Protein AF-A0A956BFL0-F1 (afdb_monomer_lite)

Sequence (238 aa):
MGCRNDEDCDANQYCSYLGNCLDEEVSECSGWDQCDLDMVDYVCGGYVDGCGSYFDCGTCGPGACTDGGRDCACGLDSFDGGASNDRSQDATDLGEFTDAPNSFGAFENLSIHSDDDEDWFLVTVLDKGVDGNPNIELSLTPHLPGDELEDSSVYRLSMWMFCLNGNSQNSVCQSGENLGESSDGIGCQLEVDGSTETLLGQFNCGGTIDESGFLLIHVEKTERYGRCDSYSLSLSVK

Structure (mmCIF, N/CA/C/O backbone):
data_AF-A0A956BFL0-F1
#
_entry.id   AF-A0A956BFL0-F1
#
loop_
_atom_site.group_PDB
_atom_site.id
_atom_site.type_symbol
_atom_site.label_atom_id
_atom_site.label_alt_id
_atom_site.label_comp_id
_atom_site.label_asym_id
_atom_site.label_entity_id
_atom_site.label_seq_id
_atom_site.pdbx_PDB_ins_code
_atom_site.Cartn_x
_atom_site.Cartn_y
_atom_site.Cartn_z
_atom_site.occupancy
_atom_site.B_iso_or_equiv
_atom_site.auth_seq_id
_atom_site.auth_comp_id
_atom_site.auth_asym_id
_atom_site.auth_atom_id
_atom_site.pdbx_PDB_model_num
ATOM 1 N N . MET A 1 1 ? 35.791 17.203 -56.621 1.00 60.69 1 MET A N 1
ATOM 2 C CA . MET A 1 1 ? 35.077 18.491 -56.502 1.00 60.69 1 MET A CA 1
ATOM 3 C C . MET A 1 1 ? 34.206 18.334 -55.281 1.00 60.69 1 MET A C 1
ATOM 5 O O . MET A 1 1 ? 33.555 17.305 -55.203 1.00 60.69 1 MET A O 1
ATOM 9 N N . GLY A 1 2 ? 34.323 19.228 -54.303 1.00 82.31 2 GLY A N 1
ATOM 10 C CA . GLY A 1 2 ? 33.478 19.156 -53.115 1.00 82.31 2 GLY A CA 1
ATOM 11 C C . GLY A 1 2 ? 32.127 19.818 -53.364 1.00 82.31 2 GLY A C 1
ATOM 12 O O . GLY A 1 2 ? 32.050 20.717 -54.206 1.00 82.31 2 GLY A O 1
ATOM 13 N N . CYS A 1 3 ? 31.103 19.372 -52.650 1.00 89.94 3 CYS A N 1
ATOM 14 C CA . CYS A 1 3 ? 29.787 19.998 -52.629 1.00 89.94 3 CYS A CA 1
ATOM 15 C C . CYS A 1 3 ? 29.823 21.286 -51.790 1.00 89.94 3 CYS A C 1
ATOM 17 O O . CYS A 1 3 ? 30.685 21.464 -50.921 1.00 89.94 3 CYS A O 1
ATOM 19 N N . ARG A 1 4 ? 28.913 22.216 -52.075 1.00 89.75 4 ARG A N 1
ATOM 20 C CA . ARG A 1 4 ? 28.682 23.437 -51.285 1.00 89.75 4 ARG A CA 1
ATOM 21 C C . ARG A 1 4 ? 27.320 23.427 -50.604 1.00 89.75 4 ARG A C 1
ATOM 23 O O . ARG A 1 4 ? 27.140 24.148 -49.626 1.00 89.75 4 ARG A O 1
ATOM 30 N N . ASN A 1 5 ? 26.384 22.663 -51.147 1.00 87.94 5 ASN A N 1
ATOM 31 C CA . ASN A 1 5 ? 25.051 22.417 -50.620 1.00 87.94 5 ASN A CA 1
ATOM 32 C C . ASN A 1 5 ? 24.551 21.052 -51.129 1.00 87.94 5 ASN A C 1
ATOM 34 O O . ASN A 1 5 ? 25.232 20.396 -51.917 1.00 87.94 5 ASN A O 1
ATOM 38 N N . ASP A 1 6 ? 23.373 20.635 -50.675 1.00 86.75 6 ASP A N 1
ATOM 39 C CA . ASP A 1 6 ? 22.816 19.311 -50.985 1.00 86.75 6 ASP A CA 1
ATOM 40 C C . ASP A 1 6 ? 22.397 19.164 -52.456 1.00 86.75 6 ASP A C 1
ATOM 42 O O . ASP A 1 6 ? 22.370 18.061 -52.987 1.00 86.75 6 ASP A O 1
ATOM 46 N N . GLU A 1 7 ? 22.148 20.276 -53.157 1.00 92.00 7 GLU A N 1
ATOM 47 C CA . GLU A 1 7 ? 21.835 20.264 -54.594 1.00 92.00 7 GLU A CA 1
ATOM 48 C C . GLU A 1 7 ? 23.039 19.849 -55.457 1.00 92.00 7 GLU A C 1
ATOM 50 O O . GLU A 1 7 ? 22.867 19.470 -56.617 1.00 92.00 7 GLU A O 1
ATOM 55 N N . ASP A 1 8 ? 24.255 19.920 -54.905 1.00 92.12 8 ASP A N 1
ATOM 56 C CA . ASP A 1 8 ? 25.479 19.468 -55.566 1.00 92.12 8 ASP A CA 1
ATOM 57 C C . ASP A 1 8 ? 25.690 17.938 -55.458 1.00 92.12 8 ASP A C 1
ATOM 59 O O . ASP A 1 8 ? 26.668 17.428 -56.016 1.00 92.12 8 ASP A O 1
ATOM 63 N N . CYS A 1 9 ? 24.822 17.215 -54.737 1.00 88.19 9 CYS A N 1
ATOM 64 C CA . CYS A 1 9 ? 24.918 15.775 -54.483 1.00 88.19 9 CYS A CA 1
ATOM 65 C C . CYS A 1 9 ? 23.836 14.964 -55.226 1.00 88.19 9 CYS A C 1
ATOM 67 O O . CYS A 1 9 ? 22.854 15.517 -55.725 1.00 88.19 9 CYS A O 1
ATOM 69 N N . ASP A 1 10 ? 24.031 13.643 -55.344 1.00 91.06 10 ASP A N 1
ATOM 70 C CA . ASP A 1 10 ? 23.036 12.756 -55.962 1.00 91.06 10 ASP A CA 1
ATOM 71 C C . ASP A 1 10 ? 21.771 12.645 -55.085 1.00 91.06 10 ASP A C 1
ATOM 73 O O . ASP A 1 10 ? 21.792 12.920 -53.886 1.00 91.06 10 ASP A O 1
ATOM 77 N N . ALA A 1 11 ? 20.644 12.236 -55.679 1.00 78.31 11 ALA A N 1
ATOM 78 C CA . ALA A 1 11 ? 19.414 12.001 -54.923 1.00 78.31 11 ALA A CA 1
ATOM 79 C C . ALA A 1 11 ? 19.669 10.937 -53.836 1.00 78.31 11 ALA A C 1
ATOM 81 O O . ALA A 1 11 ? 20.079 9.826 -54.177 1.00 78.31 11 ALA A O 1
ATOM 82 N N . ASN A 1 12 ? 19.403 11.288 -52.570 1.00 77.12 12 ASN A N 1
ATOM 83 C CA . ASN A 1 12 ? 19.711 10.542 -51.333 1.00 77.12 12 ASN A CA 1
ATOM 84 C C . ASN A 1 12 ? 21.125 10.763 -50.761 1.00 77.12 12 ASN A C 1
ATOM 86 O O . ASN A 1 12 ? 21.667 9.898 -50.072 1.00 77.12 12 ASN A O 1
ATOM 90 N N . GLN A 1 13 ? 21.746 11.907 -51.050 1.00 87.44 13 GLN A N 1
ATOM 91 C CA . GLN A 1 13 ? 22.987 12.344 -50.416 1.00 87.44 13 GLN A CA 1
ATOM 92 C C . GLN A 1 13 ? 22.847 13.758 -49.849 1.00 87.44 13 GLN A C 1
ATOM 94 O O . GLN A 1 13 ? 22.118 14.583 -50.396 1.00 87.44 13 GLN A O 1
ATOM 99 N N . TYR A 1 14 ? 23.608 14.062 -48.797 1.00 86.69 14 TYR A N 1
ATOM 100 C CA . TYR A 1 14 ? 23.736 15.417 -48.254 1.00 86.69 14 TYR A CA 1
ATOM 101 C C . TYR A 1 14 ? 25.193 15.883 -48.258 1.00 86.69 14 TYR A C 1
ATOM 103 O O . TYR A 1 14 ? 26.141 15.089 -48.240 1.00 86.69 14 TYR A O 1
ATOM 111 N N . CYS A 1 15 ? 25.387 17.197 -48.278 1.00 85.19 15 CYS A N 1
ATOM 112 C CA . CYS A 1 15 ? 26.702 17.803 -48.281 1.00 85.19 15 CYS A CA 1
ATOM 113 C C . CYS A 1 15 ? 27.230 18.006 -46.857 1.00 85.19 15 CYS A C 1
ATOM 115 O O . CYS A 1 15 ? 26.753 18.849 -46.097 1.00 85.19 15 CYS A O 1
ATOM 117 N N . SER A 1 16 ? 28.277 17.268 -46.489 1.00 83.94 16 SER A N 1
ATOM 118 C CA . SER A 1 16 ? 28.954 17.458 -45.201 1.00 83.94 16 SER A CA 1
ATOM 119 C C . SER A 1 16 ? 29.633 18.830 -45.093 1.00 83.94 16 SER A C 1
ATOM 121 O O . SER A 1 16 ? 30.047 19.428 -46.086 1.00 83.94 16 SER A O 1
ATOM 123 N N . TYR A 1 17 ? 29.880 19.293 -43.863 1.00 79.00 17 TYR A N 1
ATOM 124 C CA . TYR A 1 17 ? 30.610 20.544 -43.596 1.00 79.00 17 TYR A CA 1
ATOM 125 C C . TYR A 1 17 ? 32.054 20.561 -44.143 1.00 79.00 17 TYR A C 1
ATOM 127 O O . TYR A 1 17 ? 32.670 21.621 -44.255 1.00 79.00 17 TYR A O 1
ATOM 135 N N . LEU A 1 18 ? 32.602 19.388 -44.484 1.00 83.88 18 LEU A N 1
ATOM 136 C CA . LEU A 1 18 ? 33.907 19.223 -45.130 1.00 83.88 18 LEU A CA 1
ATOM 137 C C . LEU A 1 18 ? 33.828 19.267 -46.667 1.00 83.88 18 LEU A C 1
ATOM 139 O O . LEU A 1 18 ? 34.860 19.168 -47.331 1.00 83.88 18 LEU A O 1
ATOM 143 N N . GLY A 1 19 ? 32.629 19.431 -47.231 1.00 89.50 19 GLY A N 1
ATOM 144 C CA . GLY A 1 19 ? 32.384 19.512 -48.667 1.00 89.50 19 GLY A CA 1
ATOM 145 C C . GLY A 1 19 ? 32.365 18.159 -49.376 1.00 89.50 19 GLY A C 1
ATOM 146 O O . GLY A 1 19 ? 32.656 18.107 -50.567 1.00 89.50 19 GLY A O 1
ATOM 147 N N . ASN A 1 20 ? 32.054 17.062 -48.682 1.00 88.88 20 ASN A N 1
ATOM 148 C CA . ASN A 1 20 ? 31.854 15.743 -49.298 1.00 88.88 20 ASN A CA 1
ATOM 149 C C . ASN A 1 20 ? 30.366 15.379 -49.311 1.00 88.88 20 ASN A C 1
ATOM 151 O O . ASN A 1 20 ? 29.713 15.575 -48.287 1.00 88.88 20 ASN A O 1
ATOM 155 N N . CYS A 1 21 ? 29.873 14.817 -50.417 1.00 86.56 21 CYS A N 1
ATOM 156 C CA . CYS A 1 21 ? 28.556 14.183 -50.461 1.00 86.56 21 CYS A CA 1
ATOM 157 C C . CYS A 1 21 ? 28.610 12.853 -49.708 1.00 86.56 21 CYS A C 1
ATOM 159 O O . CYS A 1 21 ? 29.505 12.040 -49.963 1.00 86.56 21 CYS A O 1
ATOM 161 N N . LEU A 1 22 ? 27.698 12.666 -48.762 1.00 80.06 22 LEU A N 1
ATOM 162 C CA . LEU A 1 22 ? 27.547 11.451 -47.969 1.00 80.06 22 LEU A CA 1
ATOM 163 C C . LEU A 1 22 ? 26.168 10.857 -48.251 1.00 80.06 22 LEU A C 1
ATOM 165 O O . LEU A 1 22 ? 25.207 11.614 -48.358 1.00 80.06 22 LEU A O 1
ATOM 169 N N . ASP A 1 23 ? 26.085 9.532 -48.377 1.00 82.38 23 ASP A N 1
ATOM 170 C CA . ASP A 1 23 ? 24.807 8.822 -48.496 1.00 82.38 23 ASP A CA 1
ATOM 171 C C . ASP A 1 23 ? 23.966 9.059 -47.235 1.00 82.38 23 ASP A C 1
ATOM 173 O O . ASP A 1 23 ? 24.446 8.889 -46.111 1.00 82.38 23 ASP A O 1
ATOM 177 N N . GLU A 1 24 ? 22.707 9.449 -47.437 1.00 67.00 24 GLU A N 1
ATOM 178 C CA . GLU A 1 24 ? 21.713 9.705 -46.387 1.00 67.00 24 GLU A CA 1
ATOM 179 C C . GLU A 1 24 ? 21.455 8.443 -45.539 1.00 67.00 24 GLU A C 1
ATOM 181 O O . GLU A 1 24 ? 21.128 8.540 -44.363 1.00 67.00 24 GLU A O 1
ATOM 186 N N . GLU A 1 25 ? 21.735 7.250 -46.082 1.00 58.69 25 GLU A N 1
ATOM 187 C CA . GLU A 1 25 ? 21.565 5.967 -45.384 1.00 58.69 25 GLU A CA 1
ATOM 188 C C . GLU A 1 25 ? 22.676 5.619 -44.369 1.00 58.69 25 GLU A C 1
ATOM 190 O O . GLU A 1 25 ? 22.590 4.579 -43.718 1.00 58.69 25 GLU A O 1
ATOM 195 N N . VAL A 1 26 ? 23.730 6.435 -44.201 1.00 51.38 26 VAL A N 1
ATOM 196 C CA . VAL A 1 26 ? 24.854 6.092 -43.290 1.00 51.38 26 VAL A CA 1
ATOM 197 C C . VAL A 1 26 ? 25.115 7.153 -42.210 1.00 51.38 26 VAL A C 1
ATOM 199 O O . VAL A 1 26 ? 26.063 7.026 -41.435 1.00 51.38 26 VAL A O 1
ATOM 202 N N . SER A 1 27 ? 24.280 8.194 -42.097 1.00 48.56 27 SER A N 1
ATOM 203 C CA . SER A 1 27 ? 24.457 9.241 -41.074 1.00 48.56 27 SER A CA 1
ATOM 204 C C . SER A 1 27 ? 23.672 9.042 -39.778 1.00 48.56 27 SER A C 1
ATOM 206 O O . SER A 1 27 ? 23.774 9.884 -38.892 1.00 48.56 27 SER A O 1
ATOM 208 N N . GLU A 1 28 ? 22.926 7.951 -39.604 1.00 55.34 28 GLU A N 1
ATOM 209 C CA . GLU A 1 28 ? 22.092 7.780 -38.400 1.00 55.34 28 GLU A CA 1
ATOM 210 C C . GLU A 1 28 ? 22.872 7.388 -37.132 1.00 55.34 28 GLU A C 1
ATOM 212 O O . GLU A 1 28 ? 22.324 7.436 -36.038 1.00 55.34 28 GLU A O 1
ATOM 217 N N . CYS A 1 29 ? 24.176 7.114 -37.223 1.00 55.66 29 CYS A N 1
ATOM 218 C CA . CYS A 1 29 ? 25.014 6.854 -36.044 1.00 55.66 29 CYS A CA 1
ATOM 219 C C . CYS A 1 29 ? 25.570 8.136 -35.387 1.00 55.66 29 CYS A C 1
ATOM 221 O O . CYS A 1 29 ? 26.566 8.076 -34.663 1.00 55.66 29 CYS A O 1
ATOM 223 N N . SER A 1 30 ? 25.010 9.318 -35.673 1.00 49.50 30 SER A N 1
ATOM 224 C CA . SER A 1 30 ? 25.411 10.563 -35.010 1.00 49.50 30 SER A CA 1
ATOM 225 C C . SER A 1 30 ? 24.410 10.962 -33.927 1.00 49.50 30 SER A C 1
ATOM 227 O O . SER A 1 30 ? 23.518 11.769 -34.168 1.00 49.50 30 SER A O 1
ATOM 229 N N . GLY A 1 31 ? 24.622 10.440 -32.719 1.00 48.81 31 GLY A N 1
ATOM 230 C CA . GLY A 1 31 ? 24.206 11.115 -31.487 1.00 48.81 31 GLY A CA 1
ATOM 231 C C . GLY A 1 31 ? 22.733 11.006 -31.105 1.00 48.81 31 GLY A C 1
ATOM 232 O O . GLY A 1 31 ? 22.181 11.987 -30.615 1.00 48.81 31 GLY A O 1
ATOM 233 N N . TRP A 1 32 ? 22.114 9.837 -31.276 1.00 47.34 32 TRP A N 1
ATOM 234 C CA . TRP A 1 32 ? 20.894 9.521 -30.532 1.00 47.34 32 TRP A CA 1
ATOM 235 C C . TRP A 1 32 ? 21.299 9.106 -29.116 1.00 47.34 32 TRP A C 1
ATOM 237 O O . TRP A 1 32 ? 21.556 7.941 -28.831 1.00 47.34 32 TRP A O 1
ATOM 247 N N . ASP A 1 33 ? 21.432 10.105 -28.248 1.00 51.69 33 ASP A N 1
ATOM 248 C CA . ASP A 1 33 ? 21.583 9.963 -26.797 1.00 51.69 33 ASP A CA 1
ATOM 249 C C . ASP A 1 33 ? 20.221 9.568 -26.206 1.00 51.69 33 ASP A C 1
ATOM 251 O O . ASP A 1 33 ? 19.607 10.334 -25.473 1.00 51.69 33 ASP A O 1
ATOM 255 N N . GLN A 1 34 ? 19.641 8.456 -26.659 1.00 51.47 34 GLN A N 1
ATOM 256 C CA . GLN A 1 34 ? 18.228 8.207 -26.417 1.00 51.47 34 GLN A CA 1
ATOM 257 C C . GLN A 1 34 ? 17.924 6.715 -26.267 1.00 51.47 34 GLN A C 1
ATOM 259 O O . GLN A 1 34 ? 17.596 6.025 -27.226 1.00 51.47 34 GLN A O 1
ATOM 264 N N . CYS A 1 35 ? 17.859 6.281 -25.007 1.00 52.47 35 CYS A N 1
ATOM 265 C CA . CYS A 1 35 ? 16.834 5.337 -24.543 1.00 52.47 35 CYS A CA 1
ATOM 266 C C . CYS A 1 35 ? 15.413 5.963 -24.633 1.00 52.47 35 CYS A C 1
ATOM 268 O O . CYS A 1 35 ? 14.525 5.605 -23.867 1.00 52.47 35 CYS A O 1
ATOM 270 N N . ASP A 1 36 ? 15.201 6.940 -25.526 1.00 47.78 36 ASP A N 1
ATOM 271 C CA . ASP A 1 36 ? 13.955 7.687 -25.687 1.00 47.78 36 ASP A CA 1
ATOM 272 C C . ASP A 1 36 ? 13.008 6.844 -26.544 1.00 47.78 36 ASP A C 1
ATOM 274 O O . ASP A 1 36 ? 13.162 6.737 -27.762 1.00 47.78 36 ASP A O 1
ATOM 278 N N . LEU A 1 37 ? 12.146 6.125 -25.825 1.00 50.44 37 LEU A N 1
ATOM 279 C CA . LEU A 1 37 ? 10.712 5.835 -25.987 1.00 50.44 37 LEU A CA 1
ATOM 280 C C . LEU A 1 37 ? 10.069 5.628 -27.372 1.00 50.44 37 LEU A C 1
ATOM 282 O O . LEU A 1 37 ? 9.010 5.007 -27.429 1.00 50.44 37 LEU A O 1
ATOM 286 N N . ASP A 1 38 ? 10.658 6.057 -28.484 1.00 53.31 38 ASP A N 1
ATOM 287 C CA . ASP A 1 38 ? 9.982 6.040 -29.784 1.00 53.31 38 ASP A CA 1
ATOM 288 C C . ASP A 1 38 ? 10.432 4.906 -30.722 1.00 53.31 38 ASP A C 1
ATOM 290 O O . ASP A 1 38 ? 9.732 4.635 -31.701 1.00 53.31 38 ASP A O 1
ATOM 294 N N . MET A 1 39 ? 11.538 4.189 -30.455 1.00 50.19 39 MET A N 1
ATOM 295 C CA . MET A 1 39 ? 11.956 3.076 -31.339 1.00 50.19 39 MET A CA 1
ATOM 296 C C . MET A 1 39 ? 12.571 1.824 -30.699 1.00 50.19 39 MET A C 1
ATOM 298 O O . MET A 1 39 ? 12.826 0.855 -31.424 1.00 50.19 39 MET A O 1
ATOM 302 N N . VAL A 1 40 ? 12.770 1.756 -29.381 1.00 55.81 40 VAL A N 1
ATOM 303 C CA . VAL A 1 40 ? 13.261 0.518 -28.759 1.00 55.81 40 VAL A CA 1
ATOM 304 C C . VAL A 1 40 ? 12.737 0.372 -27.336 1.00 55.81 40 VAL A C 1
ATOM 306 O O . VAL A 1 40 ? 13.150 1.110 -26.455 1.00 55.81 40 VAL A O 1
ATOM 309 N N . ASP A 1 41 ? 11.858 -0.613 -27.127 1.00 72.25 41 ASP A N 1
ATOM 310 C CA . ASP A 1 41 ? 11.226 -0.965 -25.842 1.00 72.25 41 ASP A CA 1
ATOM 311 C C . ASP A 1 41 ? 12.222 -1.443 -24.759 1.00 72.25 41 ASP A C 1
ATOM 313 O O . ASP A 1 41 ? 11.832 -2.216 -23.898 1.00 72.25 41 ASP A O 1
ATOM 317 N N . TYR A 1 42 ? 13.517 -1.114 -24.822 1.00 73.38 42 TYR A N 1
ATOM 318 C CA . TYR A 1 42 ? 14.505 -1.609 -23.860 1.00 73.38 42 TYR A CA 1
ATOM 319 C C . TYR A 1 42 ? 14.422 -0.820 -22.546 1.00 73.38 42 TYR A C 1
ATOM 321 O O . TYR A 1 42 ? 14.772 0.354 -22.501 1.00 73.38 42 TYR A O 1
ATOM 329 N N . VAL A 1 43 ? 13.974 -1.494 -21.485 1.00 76.00 43 VAL A N 1
ATOM 330 C CA . VAL A 1 43 ? 13.761 -0.948 -20.135 1.00 76.00 43 VAL A CA 1
ATOM 331 C C . VAL A 1 43 ? 14.949 -1.230 -19.215 1.00 76.00 43 VAL A C 1
ATOM 333 O O . VAL A 1 43 ? 15.151 -0.519 -18.241 1.00 76.00 43 VAL A O 1
ATOM 336 N N . CYS A 1 44 ? 15.744 -2.275 -19.475 1.00 80.31 44 CYS A N 1
ATOM 337 C CA . CYS A 1 44 ? 16.931 -2.543 -18.664 1.00 80.31 44 CYS A CA 1
ATOM 338 C C . CYS A 1 44 ? 17.985 -3.370 -19.422 1.00 80.31 44 CYS A C 1
ATOM 340 O O . CYS A 1 44 ? 17.692 -4.044 -20.411 1.00 80.31 44 CYS A O 1
ATOM 342 N N . GLY A 1 45 ? 19.228 -3.350 -18.942 1.00 84.38 45 GLY A N 1
ATOM 343 C CA . GLY A 1 45 ? 20.351 -4.097 -19.500 1.00 84.38 45 GLY A CA 1
ATOM 344 C C . GLY A 1 45 ? 21.148 -3.350 -20.571 1.00 84.38 45 GLY A C 1
ATOM 345 O O . GLY A 1 45 ? 20.892 -2.201 -20.909 1.00 84.38 45 GLY A O 1
ATOM 346 N N . GLY A 1 46 ? 22.166 -4.035 -21.092 1.00 84.44 46 GLY A N 1
ATOM 347 C CA . GLY A 1 46 ? 23.092 -3.488 -22.075 1.00 84.44 46 GLY A CA 1
ATOM 348 C C . GLY A 1 46 ? 22.724 -3.844 -23.508 1.00 84.44 46 GLY A C 1
ATOM 349 O O . GLY A 1 46 ? 22.644 -5.029 -23.844 1.00 84.44 46 GLY A O 1
ATOM 350 N N . TYR A 1 47 ? 22.594 -2.844 -24.372 1.00 82.38 47 TYR A N 1
ATOM 351 C CA . TYR A 1 47 ? 22.311 -3.020 -25.792 1.00 82.38 47 TYR A CA 1
ATOM 352 C C . TYR A 1 47 ? 23.427 -2.434 -26.657 1.00 82.38 47 TYR A C 1
ATOM 354 O O . TYR A 1 47 ? 24.012 -1.410 -26.330 1.00 82.38 47 TYR A O 1
ATOM 362 N N . VAL A 1 48 ? 23.742 -3.090 -27.773 1.00 80.62 48 VAL A N 1
ATOM 363 C CA . VAL A 1 48 ? 24.657 -2.541 -28.780 1.00 80.62 48 VAL A CA 1
ATOM 364 C C . VAL A 1 48 ? 23.812 -2.092 -29.958 1.00 80.62 48 VAL A C 1
ATOM 366 O O . VAL A 1 48 ? 23.113 -2.917 -30.547 1.00 80.62 48 VAL A O 1
ATOM 369 N N . ASP A 1 49 ? 23.861 -0.805 -30.297 1.00 74.19 49 ASP A N 1
ATOM 370 C CA . ASP A 1 49 ? 23.133 -0.289 -31.452 1.00 74.19 49 ASP A CA 1
ATOM 371 C C . ASP A 1 49 ? 23.613 -0.941 -32.763 1.00 74.19 49 ASP A C 1
ATOM 373 O O . ASP A 1 49 ? 24.658 -1.598 -32.840 1.00 74.19 49 ASP A O 1
ATOM 377 N N . GLY A 1 50 ? 22.854 -0.741 -33.844 1.00 71.44 50 GLY A N 1
ATOM 378 C CA . GLY A 1 50 ? 23.241 -1.208 -35.182 1.00 71.44 50 GLY A CA 1
ATOM 379 C C . GLY A 1 50 ? 24.577 -0.636 -35.688 1.00 71.44 50 GLY A C 1
ATOM 380 O O . GLY A 1 50 ? 25.081 -1.091 -36.716 1.00 71.44 50 GLY A O 1
ATOM 381 N N . CYS A 1 51 ? 25.162 0.324 -34.965 1.00 77.50 51 CYS A N 1
ATOM 382 C CA . CYS A 1 51 ? 26.416 1.010 -35.252 1.00 77.50 51 CYS A CA 1
ATOM 383 C C . CYS A 1 51 ? 27.604 0.494 -34.412 1.00 77.50 51 CYS A C 1
ATOM 385 O O . CYS A 1 51 ? 28.746 0.883 -34.669 1.00 77.50 51 CYS A O 1
ATOM 387 N N . GLY A 1 52 ? 27.372 -0.399 -33.443 1.00 77.00 52 GLY A N 1
ATOM 388 C CA . GLY A 1 52 ? 28.397 -0.960 -32.561 1.00 77.00 52 GLY A CA 1
ATOM 389 C C . GLY A 1 52 ? 28.641 -0.196 -31.251 1.00 77.00 52 GLY A C 1
ATOM 390 O O . GLY A 1 52 ? 29.553 -0.576 -30.512 1.00 77.00 52 GLY A O 1
ATOM 391 N N . SER A 1 53 ? 27.868 0.848 -30.945 1.00 78.38 53 SER A N 1
ATOM 392 C CA . SER A 1 53 ? 27.931 1.587 -29.676 1.00 78.38 53 SER A CA 1
ATOM 393 C C . SER A 1 53 ? 27.122 0.871 -28.599 1.00 78.38 53 SER A C 1
ATOM 395 O O . SER A 1 53 ? 26.016 0.413 -28.859 1.00 78.38 53 SER A O 1
ATOM 397 N N . TYR A 1 54 ? 27.671 0.769 -27.387 1.00 82.00 54 TYR A N 1
ATOM 398 C CA . TYR A 1 54 ? 26.988 0.166 -26.242 1.00 82.00 54 TYR A CA 1
ATOM 399 C C . TYR A 1 54 ? 26.204 1.224 -25.459 1.00 82.00 54 TYR A C 1
ATOM 401 O O . TYR A 1 54 ? 26.778 2.243 -25.073 1.00 82.00 54 TYR A O 1
ATOM 409 N N . PHE A 1 55 ? 24.940 0.927 -25.182 1.00 77.69 55 PHE A N 1
ATOM 410 C CA . PHE A 1 55 ? 24.031 1.683 -24.332 1.00 77.69 55 PHE A CA 1
ATOM 411 C C . PHE A 1 55 ? 23.655 0.829 -23.128 1.00 77.69 55 PHE A C 1
ATOM 413 O O . PHE A 1 55 ? 23.396 -0.366 -23.267 1.00 77.69 55 PHE A O 1
ATOM 420 N N . ASP A 1 56 ? 23.649 1.444 -21.953 1.00 82.56 56 ASP A N 1
ATOM 421 C CA . ASP A 1 56 ? 23.142 0.830 -20.732 1.00 82.56 56 ASP A CA 1
ATOM 422 C C . ASP A 1 56 ? 21.769 1.434 -20.447 1.00 82.56 56 ASP A C 1
ATOM 424 O O . ASP A 1 56 ? 21.670 2.626 -20.161 1.00 82.56 56 ASP A O 1
ATOM 428 N N . CYS A 1 57 ? 20.722 0.626 -20.580 1.00 75.81 57 CYS A N 1
ATOM 429 C CA . CYS A 1 57 ? 19.344 1.018 -20.300 1.00 75.81 57 CYS A CA 1
ATOM 430 C C . CYS A 1 57 ? 19.010 0.894 -18.804 1.00 75.81 57 CYS A C 1
ATOM 432 O O . CYS A 1 57 ? 17.843 0.917 -18.446 1.00 75.81 57 CYS A O 1
ATOM 434 N N . GLY A 1 58 ? 20.011 0.713 -17.936 1.00 76.50 58 GLY A N 1
ATOM 435 C CA . GLY A 1 58 ? 19.823 0.616 -16.494 1.00 76.50 58 GLY A CA 1
ATOM 436 C C . GLY A 1 58 ? 19.655 -0.823 -16.016 1.00 76.50 58 GLY A C 1
ATOM 437 O O . GLY A 1 58 ? 19.932 -1.799 -16.720 1.00 76.50 58 GLY A O 1
ATOM 438 N N . THR A 1 59 ? 19.218 -0.981 -14.769 1.00 76.25 59 THR A N 1
ATOM 439 C CA . THR A 1 59 ? 19.031 -2.299 -14.149 1.00 76.25 59 THR A CA 1
ATOM 440 C C . THR A 1 59 ? 17.626 -2.444 -13.605 1.00 76.25 59 THR A C 1
ATOM 442 O O . THR A 1 59 ? 17.051 -1.495 -13.097 1.00 76.25 59 THR A O 1
ATOM 445 N N . CYS A 1 60 ? 17.106 -3.664 -13.640 1.00 73.94 60 CYS A N 1
ATOM 446 C CA . CYS A 1 60 ? 15.778 -4.019 -13.160 1.00 73.94 60 CYS A CA 1
ATOM 447 C C . CYS A 1 60 ? 15.654 -4.037 -11.609 1.00 73.94 60 CYS A C 1
ATOM 449 O O . CYS A 1 60 ? 14.957 -4.886 -11.055 1.00 73.94 60 CYS A O 1
ATOM 451 N N . GLY A 1 61 ? 16.383 -3.168 -10.896 1.00 72.31 61 GLY A N 1
ATOM 452 C CA . GLY A 1 61 ? 16.433 -3.133 -9.432 1.00 72.31 61 GLY A CA 1
ATOM 453 C C . GLY A 1 61 ? 16.773 -4.504 -8.812 1.00 72.31 61 GLY A C 1
ATOM 454 O O . GLY A 1 61 ? 17.814 -5.078 -9.151 1.00 72.31 61 GLY A O 1
ATOM 455 N N . PRO A 1 62 ? 15.934 -5.051 -7.904 1.00 70.12 62 PRO A N 1
ATOM 456 C CA . PRO A 1 62 ? 16.126 -6.390 -7.336 1.00 70.12 62 PRO A CA 1
ATOM 457 C C . PRO A 1 62 ? 15.808 -7.532 -8.320 1.00 70.12 62 PRO A C 1
ATOM 459 O O . PRO A 1 62 ? 16.101 -8.695 -8.027 1.00 70.12 62 PRO A O 1
ATOM 462 N N . GLY A 1 63 ? 15.192 -7.225 -9.462 1.00 78.00 63 GLY A N 1
ATOM 463 C CA . GLY A 1 63 ? 14.788 -8.185 -10.477 1.00 78.00 63 GLY A CA 1
ATOM 464 C C . GLY A 1 63 ? 15.843 -8.478 -11.541 1.00 78.00 63 GLY A C 1
ATOM 465 O O . GLY A 1 63 ? 17.013 -8.097 -11.465 1.00 78.00 63 GLY A O 1
ATOM 466 N N . ALA A 1 64 ? 15.406 -9.203 -12.565 1.00 83.19 64 ALA A N 1
ATOM 467 C CA . ALA A 1 64 ? 16.197 -9.581 -13.718 1.00 83.19 64 ALA A CA 1
ATOM 468 C C . ALA A 1 64 ? 15.670 -8.920 -14.993 1.00 83.19 64 ALA A C 1
ATOM 470 O O . ALA A 1 64 ? 14.470 -8.801 -15.225 1.00 83.19 64 ALA A O 1
ATOM 471 N N . CYS A 1 65 ? 16.621 -8.568 -15.848 1.00 83.62 65 CYS A N 1
ATOM 472 C CA . CYS A 1 65 ? 16.404 -8.189 -17.232 1.00 83.62 65 CYS A CA 1
ATOM 473 C C . CYS A 1 65 ? 15.806 -9.360 -18.014 1.00 83.62 65 CYS A C 1
ATOM 475 O O . CYS A 1 65 ? 16.434 -10.419 -18.130 1.00 83.62 65 CYS A O 1
ATOM 477 N N . THR A 1 66 ? 14.597 -9.186 -18.541 1.00 84.06 66 THR A N 1
ATOM 478 C CA . THR A 1 66 ? 13.884 -10.196 -19.326 1.00 84.06 66 THR A CA 1
ATOM 479 C C . THR A 1 66 ? 13.495 -9.665 -20.703 1.00 84.06 66 THR A C 1
ATOM 481 O O . THR A 1 66 ? 13.769 -8.519 -21.049 1.00 84.06 66 THR A O 1
ATOM 484 N N . ASP A 1 67 ? 13.008 -10.566 -21.558 1.00 84.00 67 ASP A N 1
ATOM 485 C CA . ASP A 1 67 ? 12.691 -10.297 -22.968 1.00 84.00 67 ASP A CA 1
ATOM 486 C C . ASP A 1 67 ? 13.803 -9.553 -23.740 1.00 84.00 67 ASP A C 1
ATOM 488 O O . ASP A 1 67 ? 13.588 -8.615 -24.506 1.00 84.00 67 ASP A O 1
ATOM 492 N N . GLY A 1 68 ? 15.054 -9.950 -23.487 1.00 82.81 68 GLY A N 1
ATOM 493 C CA . GLY A 1 68 ? 16.224 -9.339 -24.117 1.00 82.81 68 GLY A CA 1
ATOM 494 C C . GLY A 1 68 ? 16.499 -7.896 -23.689 1.00 82.81 68 GLY A C 1
ATOM 495 O O . GLY A 1 68 ? 17.223 -7.215 -24.405 1.00 82.81 68 GLY A O 1
ATOM 496 N N . GLY A 1 69 ? 15.944 -7.450 -22.562 1.00 79.56 69 GLY A N 1
ATOM 497 C CA . GLY A 1 69 ? 16.046 -6.085 -22.050 1.00 79.56 69 GLY A CA 1
ATOM 498 C C . GLY A 1 69 ? 14.790 -5.261 -22.199 1.00 79.56 69 GLY A C 1
ATOM 499 O O . GLY A 1 69 ? 14.793 -4.110 -21.784 1.00 79.56 69 GLY A O 1
ATOM 500 N N . ARG A 1 70 ? 13.729 -5.828 -22.777 1.00 79.75 70 ARG A N 1
ATOM 501 C CA . ARG A 1 70 ? 12.464 -5.116 -22.959 1.00 79.75 70 ARG A CA 1
ATOM 502 C C . ARG A 1 70 ? 11.554 -5.127 -21.748 1.00 79.75 70 ARG A C 1
ATOM 504 O O . ARG A 1 70 ? 10.540 -4.442 -21.743 1.00 79.75 70 ARG A O 1
ATOM 511 N N . ASP A 1 71 ? 11.896 -5.930 -20.751 1.00 77.81 71 ASP A N 1
ATOM 512 C CA . ASP A 1 71 ? 11.073 -6.045 -19.567 1.00 77.81 71 ASP A CA 1
ATOM 513 C C . ASP A 1 71 ? 11.912 -6.302 -18.319 1.00 77.81 71 ASP A C 1
ATOM 515 O O . ASP A 1 71 ? 13.000 -6.894 -18.365 1.00 77.81 71 ASP A O 1
ATOM 519 N N . CYS A 1 72 ? 11.365 -5.883 -17.191 1.00 78.62 72 CYS A N 1
ATOM 520 C CA . CYS A 1 72 ? 11.873 -6.171 -15.866 1.00 78.62 72 CYS A CA 1
ATOM 521 C C . CYS A 1 72 ? 10.997 -7.271 -15.257 1.00 78.62 72 CYS A C 1
ATOM 523 O O . CYS A 1 72 ? 9.777 -7.216 -15.344 1.00 78.62 72 CYS A O 1
ATOM 525 N N . ALA A 1 73 ? 11.609 -8.305 -14.679 1.00 78.56 73 ALA A N 1
ATOM 526 C CA . ALA A 1 73 ? 10.869 -9.318 -13.931 1.00 78.56 73 ALA A CA 1
ATOM 527 C C . ALA A 1 73 ? 11.511 -9.527 -12.567 1.00 78.56 73 ALA A C 1
ATOM 529 O O . ALA A 1 73 ? 12.704 -9.832 -12.472 1.00 78.56 73 ALA A O 1
ATOM 530 N N . CYS A 1 74 ? 10.726 -9.392 -11.508 1.00 77.19 74 CYS A N 1
ATOM 531 C CA . CYS A 1 74 ? 11.213 -9.515 -10.139 1.00 77.19 74 CYS A CA 1
ATOM 532 C C . CYS A 1 74 ? 10.886 -10.897 -9.612 1.00 77.19 74 CYS A C 1
ATOM 534 O O . CYS A 1 74 ? 10.007 -11.597 -10.119 1.00 77.19 74 CYS A O 1
ATOM 536 N N . GLY A 1 75 ? 11.623 -11.307 -8.584 1.00 75.88 75 GLY A N 1
ATOM 537 C CA . GLY A 1 75 ? 11.123 -12.387 -7.753 1.00 75.88 75 GLY A CA 1
ATOM 538 C C . GLY A 1 75 ? 9.844 -11.922 -7.070 1.00 75.88 75 GLY A C 1
ATOM 539 O O . GLY A 1 75 ? 9.803 -10.789 -6.607 1.00 75.88 75 GLY A O 1
ATOM 540 N N . LEU A 1 76 ? 8.861 -12.817 -7.004 1.00 84.88 76 LEU A N 1
ATOM 541 C CA . LEU A 1 76 ? 7.744 -12.727 -6.068 1.00 84.88 76 LEU A CA 1
ATOM 542 C C . LEU A 1 76 ? 8.273 -12.367 -4.678 1.00 84.88 76 LEU A C 1
ATOM 544 O O . LEU A 1 76 ? 9.300 -12.930 -4.254 1.00 84.88 76 LEU A O 1
ATOM 548 N N . ASP A 1 77 ? 7.589 -11.471 -3.977 1.00 85.88 77 ASP A N 1
ATOM 549 C CA . ASP A 1 77 ? 7.982 -11.161 -2.613 1.00 85.88 77 ASP A CA 1
ATOM 550 C C . ASP A 1 77 ? 7.569 -12.284 -1.637 1.00 85.88 77 ASP A C 1
ATOM 552 O O . ASP A 1 77 ? 7.116 -13.375 -2.014 1.00 85.88 77 ASP A O 1
ATOM 556 N N . SER A 1 78 ? 7.824 -12.085 -0.341 1.00 85.62 78 SER A N 1
ATOM 557 C CA . SER A 1 78 ? 7.520 -13.113 0.660 1.00 85.62 78 SER A CA 1
ATOM 558 C C . SER A 1 78 ? 6.025 -13.378 0.864 1.00 85.62 78 SER A C 1
ATOM 560 O O . SER A 1 78 ? 5.685 -14.404 1.461 1.00 85.62 78 SER A O 1
ATOM 562 N N . PHE A 1 79 ? 5.161 -12.476 0.409 1.00 86.81 79 PHE A N 1
ATOM 563 C CA . PHE A 1 79 ? 3.710 -12.533 0.540 1.00 86.81 79 PHE A CA 1
ATOM 564 C C . PHE A 1 79 ? 3.038 -13.137 -0.700 1.00 86.81 79 PHE A C 1
ATOM 566 O O . PHE A 1 79 ? 2.063 -13.867 -0.544 1.00 86.81 79 PHE A O 1
ATOM 573 N N . ASP A 1 80 ? 3.673 -13.045 -1.865 1.00 83.12 80 ASP A N 1
ATOM 574 C CA . ASP A 1 80 ? 3.241 -13.703 -3.108 1.00 83.12 80 ASP A CA 1
ATOM 575 C C . ASP A 1 80 ? 3.481 -15.227 -3.174 1.00 83.12 80 ASP A C 1
ATOM 577 O O . ASP A 1 80 ? 2.853 -15.972 -3.934 1.00 83.12 80 ASP A O 1
ATOM 581 N N . GLY A 1 81 ? 4.453 -15.740 -2.412 1.00 66.75 81 GLY A N 1
ATOM 582 C CA . GLY A 1 81 ? 5.023 -17.080 -2.625 1.00 66.75 81 GLY A CA 1
ATOM 583 C C . GLY A 1 81 ? 4.118 -18.286 -2.304 1.00 66.75 81 GLY A C 1
ATOM 584 O O . GLY A 1 81 ? 4.521 -19.430 -2.550 1.00 66.75 81 GLY A O 1
ATOM 585 N N . GLY A 1 82 ? 2.928 -18.076 -1.728 1.00 64.12 82 GLY A N 1
ATOM 586 C CA . GLY A 1 82 ? 2.001 -19.142 -1.304 1.00 64.12 82 GLY A CA 1
ATOM 587 C C . GLY A 1 82 ? 0.611 -19.071 -1.944 1.00 64.12 82 GLY A C 1
ATOM 588 O O . GLY A 1 82 ? 0.073 -20.101 -2.360 1.00 64.12 82 GLY A O 1
ATOM 589 N N . ALA A 1 83 ? 0.056 -17.865 -2.024 1.00 71.31 83 ALA A N 1
ATOM 590 C CA . ALA A 1 83 ? -1.144 -17.474 -2.752 1.00 71.31 83 ALA A CA 1
ATOM 591 C C . ALA A 1 83 ? -0.962 -15.991 -3.098 1.00 71.31 83 ALA A C 1
ATOM 593 O O . ALA A 1 83 ? -0.540 -15.245 -2.225 1.00 71.31 83 ALA A O 1
ATOM 594 N N . SER A 1 84 ? -1.241 -15.599 -4.340 1.00 86.81 84 SER A N 1
ATOM 595 C CA . SER A 1 84 ? -1.209 -14.194 -4.762 1.00 86.81 84 SER A CA 1
ATOM 596 C C . SER A 1 84 ? -2.162 -13.365 -3.900 1.00 86.81 84 SER A C 1
ATOM 598 O O . SER A 1 84 ? -3.304 -13.799 -3.695 1.00 86.81 84 SER A O 1
ATOM 600 N N . ASN A 1 85 ? -1.733 -12.195 -3.438 1.00 94.06 85 ASN A N 1
ATOM 601 C CA . ASN A 1 85 ? -2.557 -11.239 -2.696 1.00 94.06 85 ASN A CA 1
ATOM 602 C C . ASN A 1 85 ? -3.143 -10.134 -3.590 1.00 94.06 85 ASN A C 1
ATOM 604 O O . ASN A 1 85 ? -3.664 -9.164 -3.056 1.00 94.06 85 ASN A O 1
ATOM 608 N N . ASP A 1 86 ? -3.207 -10.359 -4.906 1.00 94.75 86 ASP A N 1
ATOM 609 C CA . ASP A 1 86 ? -3.765 -9.495 -5.971 1.00 94.75 86 ASP A CA 1
ATOM 610 C C . ASP A 1 86 ? -5.264 -9.169 -5.847 1.00 94.75 86 ASP A C 1
ATOM 612 O O . ASP A 1 86 ? -5.894 -8.659 -6.777 1.00 94.75 86 ASP A O 1
ATOM 616 N N . ARG A 1 87 ? -5.915 -9.572 -4.750 1.00 94.81 87 ARG A N 1
ATOM 617 C CA . ARG A 1 87 ? -7.347 -9.366 -4.511 1.00 94.81 87 ARG A CA 1
ATOM 618 C C . ARG A 1 87 ? -7.626 -9.195 -3.033 1.00 94.81 87 ARG A C 1
ATOM 620 O O . ARG A 1 87 ? -7.144 -9.960 -2.205 1.00 94.81 87 ARG A O 1
ATOM 627 N N . SER A 1 88 ? -8.597 -8.342 -2.717 1.00 95.12 88 SER A N 1
ATOM 628 C CA . SER A 1 88 ? -9.061 -8.132 -1.338 1.00 95.12 88 SER A CA 1
ATOM 629 C C . SER A 1 88 ? -9.495 -9.406 -0.595 1.00 95.12 88 SER A C 1
ATOM 631 O O . SER A 1 88 ? -9.357 -9.483 0.623 1.00 95.12 88 SER A O 1
ATOM 633 N N . GLN A 1 89 ? -10.019 -10.419 -1.298 1.00 94.12 89 GLN A N 1
ATOM 634 C CA . GLN A 1 89 ? -10.430 -11.698 -0.692 1.00 94.12 89 GLN A CA 1
ATOM 635 C C . GLN A 1 89 ? -9.253 -12.602 -0.317 1.00 94.12 89 GLN A C 1
ATOM 637 O O . GLN A 1 89 ? -9.412 -13.476 0.535 1.00 94.12 89 GLN A O 1
ATOM 642 N N . ASP A 1 90 ? -8.113 -12.390 -0.967 1.00 94.94 90 ASP A N 1
ATOM 643 C CA . ASP A 1 90 ? -6.884 -13.159 -0.813 1.00 94.94 90 ASP A CA 1
ATOM 644 C C . ASP A 1 90 ? -5.826 -12.344 -0.040 1.00 94.94 90 ASP A C 1
ATOM 646 O O . ASP A 1 90 ? -4.658 -12.715 -0.001 1.00 94.94 90 ASP A O 1
ATOM 650 N N . ALA A 1 91 ? -6.250 -11.246 0.603 1.00 95.88 91 ALA A N 1
ATOM 651 C CA . ALA A 1 91 ? -5.381 -10.343 1.341 1.00 95.88 91 ALA A CA 1
ATOM 652 C C . ALA A 1 91 ? -4.547 -11.081 2.397 1.00 95.88 91 ALA A C 1
ATOM 654 O O . ALA A 1 91 ? -5.059 -11.874 3.197 1.00 95.88 91 ALA A O 1
ATOM 655 N N . THR A 1 92 ? -3.258 -10.759 2.440 1.00 96.56 92 THR A N 1
ATOM 656 C CA . THR A 1 92 ? -2.323 -11.327 3.407 1.00 96.56 92 THR A CA 1
ATOM 657 C C . THR A 1 92 ? -2.629 -10.810 4.811 1.00 96.56 92 THR A C 1
ATOM 659 O O . THR A 1 92 ? -2.583 -9.608 5.065 1.00 96.56 92 THR A O 1
ATOM 662 N N . ASP A 1 93 ? -2.874 -11.716 5.758 1.00 96.75 93 ASP A N 1
ATOM 663 C CA . ASP A 1 93 ? -3.040 -11.368 7.172 1.00 96.75 93 ASP A CA 1
ATOM 664 C C . ASP A 1 93 ? -1.687 -11.018 7.821 1.00 96.75 93 ASP A C 1
ATOM 666 O O . ASP A 1 93 ? -0.819 -11.878 8.001 1.00 96.75 93 ASP A O 1
ATOM 670 N N . LEU A 1 94 ? -1.516 -9.747 8.188 1.00 96.88 94 LEU A N 1
ATOM 671 C CA . LEU A 1 94 ? -0.332 -9.217 8.873 1.00 96.88 94 LEU A CA 1
ATOM 672 C C . LEU A 1 94 ? -0.421 -9.343 10.405 1.00 96.88 94 LEU A C 1
ATOM 674 O O . LEU A 1 94 ? 0.536 -9.013 11.112 1.00 96.88 94 LEU A O 1
ATOM 678 N N . GLY A 1 95 ? -1.546 -9.838 10.928 1.00 97.75 95 GLY A N 1
ATOM 679 C CA . GLY A 1 95 ? -1.762 -10.141 12.336 1.00 97.75 95 GLY A CA 1
ATOM 680 C C . GLY A 1 95 ? -2.516 -9.064 13.118 1.00 97.75 95 GLY A C 1
ATOM 681 O O . GLY A 1 95 ? -3.288 -8.265 12.584 1.00 97.75 95 GLY A O 1
ATOM 682 N N . GLU A 1 96 ? -2.319 -9.085 14.438 1.00 98.44 96 GLU A N 1
ATOM 683 C CA . GLU A 1 96 ? -3.042 -8.244 15.393 1.00 98.44 96 GLU A CA 1
ATOM 684 C C . GLU A 1 96 ? -2.200 -7.053 15.865 1.00 98.44 96 GLU A C 1
ATOM 686 O O . GLU A 1 96 ? -1.040 -7.205 16.255 1.00 98.44 96 GLU A O 1
ATOM 691 N N . PHE A 1 97 ? -2.824 -5.878 15.900 1.00 98.25 97 PHE A N 1
ATOM 692 C CA . PHE A 1 97 ? -2.240 -4.622 16.355 1.00 98.25 97 PHE A CA 1
ATOM 693 C C . PHE A 1 97 ? -3.130 -3.995 17.428 1.00 98.25 97 PHE A C 1
ATOM 695 O O . PHE A 1 97 ? -4.347 -3.936 17.283 1.00 98.25 97 PHE A O 1
ATOM 702 N N . THR A 1 98 ? -2.528 -3.526 18.517 1.00 97.38 98 THR A N 1
ATOM 703 C CA . THR A 1 98 ? -3.215 -2.866 19.635 1.00 97.38 98 THR A CA 1
ATOM 704 C C . THR A 1 98 ? -2.851 -1.388 19.716 1.00 97.38 98 THR A C 1
ATOM 706 O O . THR A 1 98 ? -1.730 -1.006 19.376 1.00 97.38 98 THR A O 1
ATOM 709 N N . ASP A 1 99 ? -3.768 -0.566 20.213 1.00 95.38 99 ASP A N 1
ATOM 710 C CA . ASP A 1 99 ? -3.530 0.837 20.577 1.00 95.38 99 ASP A CA 1
ATOM 711 C C . ASP A 1 99 ? -2.999 0.993 22.020 1.00 95.38 99 ASP A C 1
ATOM 713 O O . ASP A 1 99 ? -2.274 1.936 22.324 1.00 95.38 99 ASP A O 1
ATOM 717 N N . ALA A 1 100 ? -3.266 0.020 22.902 1.00 94.50 100 ALA A N 1
ATOM 718 C CA . ALA A 1 100 ? -2.770 -0.014 24.280 1.00 94.50 100 ALA A CA 1
ATOM 719 C C . ALA A 1 100 ? -2.245 -1.412 24.705 1.00 94.50 100 ALA A C 1
ATOM 721 O O . ALA A 1 100 ? -3.019 -2.286 25.100 1.00 94.50 100 ALA A O 1
ATOM 722 N N . PRO A 1 101 ? -0.917 -1.644 24.722 1.00 94.88 101 PRO A N 1
ATOM 723 C CA . PRO A 1 101 ? 0.128 -0.712 24.309 1.00 94.88 101 PRO A CA 1
ATOM 724 C C . PRO A 1 101 ? 0.089 -0.465 22.799 1.00 94.88 101 PRO A C 1
ATOM 726 O O . PRO A 1 101 ? -0.302 -1.350 22.040 1.00 94.88 101 PRO A O 1
ATOM 729 N N . ASN A 1 102 ? 0.558 0.708 22.381 1.00 95.75 102 ASN A N 1
ATOM 730 C CA . ASN A 1 102 ? 0.715 1.050 20.973 1.00 95.75 102 ASN A CA 1
ATOM 731 C C . ASN A 1 102 ? 1.588 -0.004 20.285 1.00 95.75 102 ASN A C 1
ATOM 733 O O . ASN A 1 102 ? 2.623 -0.422 20.822 1.00 95.75 102 ASN A O 1
ATOM 737 N N . SER A 1 103 ? 1.184 -0.408 19.090 1.00 97.81 103 SER A N 1
ATOM 738 C CA . SER A 1 103 ? 1.863 -1.428 18.297 1.00 97.81 103 SER A CA 1
ATOM 739 C C . SER A 1 103 ? 2.435 -0.836 17.012 1.00 97.81 103 SER A C 1
ATOM 741 O O . SER A 1 103 ? 2.010 0.220 16.531 1.00 97.81 103 SER A O 1
ATOM 743 N N . PHE A 1 104 ? 3.471 -1.497 16.499 1.00 98.25 104 PHE A N 1
ATOM 744 C CA . PHE A 1 104 ? 4.195 -1.085 15.306 1.00 98.25 104 PHE A CA 1
ATOM 745 C C . PHE A 1 104 ? 4.674 -2.308 14.525 1.00 98.25 104 PHE A C 1
ATOM 747 O O . PHE A 1 104 ? 5.150 -3.276 15.123 1.00 98.25 104 PHE A O 1
ATOM 754 N N . GLY A 1 105 ? 4.588 -2.227 13.202 1.00 98.12 105 GLY A N 1
ATOM 755 C CA . GLY A 1 105 ? 5.056 -3.231 12.259 1.00 98.12 105 GLY A CA 1
ATOM 756 C C . GLY A 1 105 ? 5.739 -2.553 11.079 1.00 98.12 105 GLY A C 1
ATOM 757 O O . GLY A 1 105 ? 5.285 -1.509 10.617 1.00 98.12 105 GLY A O 1
ATOM 758 N N . ALA A 1 106 ? 6.836 -3.146 10.619 1.00 97.94 106 ALA A N 1
ATOM 759 C CA . ALA A 1 106 ? 7.547 -2.743 9.413 1.00 97.94 106 ALA A CA 1
ATOM 760 C C . ALA A 1 106 ? 7.699 -3.967 8.512 1.00 97.94 106 ALA A C 1
ATOM 762 O O . ALA A 1 106 ? 8.129 -5.030 8.971 1.00 97.94 106 ALA A O 1
ATOM 763 N N . PHE A 1 107 ? 7.327 -3.798 7.252 1.00 96.75 107 PHE A N 1
ATOM 764 C CA . PHE A 1 107 ? 7.325 -4.814 6.214 1.00 96.75 107 PHE A CA 1
ATOM 765 C C . PHE A 1 107 ? 8.231 -4.299 5.101 1.00 96.75 107 PHE A C 1
ATOM 767 O O . PHE A 1 107 ? 7.982 -3.245 4.521 1.00 96.75 107 PHE A O 1
ATOM 774 N N . GLU A 1 108 ? 9.336 -5.002 4.882 1.00 93.44 108 GLU A N 1
ATOM 775 C CA . GLU A 1 108 ? 10.446 -4.551 4.045 1.00 93.44 108 GLU A CA 1
ATOM 776 C C . GLU A 1 108 ? 10.625 -5.500 2.863 1.00 93.44 108 GLU A C 1
ATOM 778 O O . GLU A 1 108 ? 10.447 -6.710 3.021 1.00 93.44 108 GLU A O 1
ATOM 783 N N . ASN A 1 109 ? 11.123 -4.977 1.741 1.00 87.69 109 ASN A N 1
ATOM 784 C CA . ASN A 1 109 ? 11.325 -5.729 0.496 1.00 87.69 109 ASN A CA 1
ATOM 785 C C . ASN A 1 109 ? 10.013 -6.305 -0.070 1.00 87.69 109 ASN A C 1
ATOM 787 O O . ASN A 1 109 ? 10.009 -7.436 -0.554 1.00 87.69 109 ASN A O 1
ATOM 791 N N . LEU A 1 110 ? 8.927 -5.535 0.029 1.00 92.25 110 LEU A N 1
ATOM 792 C CA . LEU A 1 110 ? 7.700 -5.788 -0.727 1.00 92.25 110 LEU A CA 1
ATOM 793 C C . LEU A 1 110 ? 7.924 -5.385 -2.182 1.00 92.25 110 LEU A C 1
ATOM 795 O O . LEU A 1 110 ? 8.796 -4.541 -2.431 1.00 92.25 110 LEU A O 1
ATOM 799 N N . SER A 1 111 ? 7.173 -5.941 -3.127 1.00 89.94 111 SER A N 1
ATOM 800 C CA . SER A 1 111 ? 7.326 -5.546 -4.529 1.00 89.94 111 SER A CA 1
ATOM 801 C C . SER A 1 111 ? 6.069 -5.696 -5.361 1.00 89.94 111 SER A C 1
ATOM 803 O O . SER A 1 111 ? 5.482 -6.764 -5.359 1.00 89.94 111 SER A O 1
ATOM 805 N N . ILE A 1 112 ? 5.820 -4.698 -6.212 1.00 88.88 112 ILE A N 1
ATOM 806 C CA . ILE A 1 112 ? 4.876 -4.815 -7.322 1.00 88.88 112 ILE A CA 1
ATOM 807 C C . ILE A 1 112 ? 5.631 -5.436 -8.505 1.00 88.88 112 ILE A C 1
ATOM 809 O O . ILE A 1 112 ? 6.363 -4.759 -9.237 1.00 88.88 112 ILE A O 1
ATOM 813 N N . HIS A 1 113 ? 5.536 -6.758 -8.641 1.00 82.50 113 HIS A N 1
ATOM 814 C CA . HIS A 1 113 ? 6.345 -7.569 -9.551 1.00 82.50 113 HIS A CA 1
ATOM 815 C C . HIS A 1 113 ? 5.795 -7.636 -10.982 1.00 82.50 113 HIS A C 1
ATOM 817 O O . HIS A 1 113 ? 6.477 -8.140 -11.882 1.00 82.50 113 HIS A O 1
ATOM 823 N N . SER A 1 114 ? 4.572 -7.152 -11.216 1.00 80.69 114 SER A N 1
ATOM 824 C CA . SER A 1 114 ? 3.983 -7.041 -12.550 1.00 80.69 114 SER A CA 1
ATOM 825 C C . SER A 1 114 ? 3.016 -5.860 -12.665 1.00 80.69 114 SER A C 1
ATOM 827 O O . SER A 1 114 ? 2.592 -5.277 -11.680 1.00 80.69 114 SER A O 1
ATOM 829 N N . ASP A 1 115 ? 2.639 -5.515 -13.894 1.00 78.38 115 ASP A N 1
ATOM 830 C CA . ASP A 1 115 ? 1.677 -4.443 -14.188 1.00 78.38 115 ASP A CA 1
ATOM 831 C C . ASP A 1 115 ? 0.281 -4.653 -13.577 1.00 78.38 115 ASP A C 1
ATOM 833 O O . ASP A 1 115 ? -0.461 -3.686 -13.393 1.00 78.38 115 ASP A O 1
ATOM 837 N N . ASP A 1 116 ? -0.093 -5.915 -13.378 1.00 85.38 116 ASP A N 1
ATOM 838 C CA . ASP A 1 116 ? -1.397 -6.330 -12.860 1.00 85.38 116 ASP A CA 1
ATOM 839 C C . ASP A 1 116 ? -1.282 -6.832 -11.409 1.00 85.38 116 ASP A C 1
ATOM 841 O O . ASP A 1 116 ? -2.226 -7.427 -10.895 1.00 85.38 116 ASP A O 1
ATOM 845 N N . ASP A 1 117 ? -0.116 -6.637 -10.788 1.00 89.56 117 ASP A N 1
ATOM 846 C CA . ASP A 1 117 ? 0.138 -7.001 -9.402 1.00 89.56 117 ASP A CA 1
ATOM 847 C C . ASP A 1 117 ? -0.429 -5.934 -8.454 1.00 89.56 117 ASP A C 1
ATOM 849 O O . ASP A 1 117 ? -0.231 -4.729 -8.646 1.00 89.56 117 ASP A O 1
ATOM 853 N N . GLU A 1 118 ? -1.168 -6.396 -7.452 1.00 93.81 118 GLU A N 1
ATOM 854 C CA . GLU A 1 118 ? -1.839 -5.578 -6.448 1.00 93.81 118 GLU A CA 1
ATOM 855 C C . GLU A 1 118 ? -1.573 -6.183 -5.072 1.00 93.81 118 GLU A C 1
ATOM 857 O O . GLU A 1 118 ? -1.852 -7.345 -4.805 1.00 93.81 118 GLU A O 1
ATOM 862 N N . ASP A 1 119 ? -1.134 -5.369 -4.130 1.00 96.12 119 ASP A N 1
ATOM 863 C CA . ASP A 1 119 ? -0.760 -5.863 -2.819 1.00 96.12 119 ASP A CA 1
ATOM 864 C C . ASP A 1 119 ? -1.872 -5.590 -1.804 1.00 96.12 119 ASP A C 1
ATOM 866 O O . ASP A 1 119 ? -2.027 -4.473 -1.292 1.00 96.12 119 ASP A O 1
ATOM 870 N N . TRP A 1 120 ? -2.667 -6.619 -1.490 1.00 97.69 120 TRP A N 1
ATOM 871 C CA . TRP A 1 120 ? -3.708 -6.538 -0.462 1.00 97.69 120 TRP A CA 1
ATOM 872 C C . TRP A 1 120 ? -3.250 -7.139 0.872 1.00 97.69 120 TRP A C 1
ATOM 874 O O . TRP A 1 120 ? -2.795 -8.284 0.946 1.00 97.69 120 TRP A O 1
ATOM 884 N N . PHE A 1 121 ? -3.454 -6.396 1.963 1.00 98.00 121 PHE A N 1
ATOM 885 C CA . PHE A 1 121 ? -3.142 -6.838 3.325 1.00 98.00 121 PHE A CA 1
ATOM 886 C C . PHE A 1 121 ? -4.314 -6.632 4.280 1.00 98.00 121 PHE A C 1
ATOM 888 O O . PHE A 1 121 ? -5.040 -5.644 4.199 1.00 98.00 121 PHE A O 1
ATOM 895 N N . LEU A 1 122 ? -4.468 -7.540 5.237 1.00 98.12 122 LEU A N 1
ATOM 896 C CA . LEU A 1 122 ? -5.459 -7.473 6.300 1.00 98.12 122 LEU A CA 1
ATOM 897 C C . LEU A 1 122 ? -4.759 -7.350 7.653 1.00 98.12 122 LEU A C 1
ATOM 899 O O . LEU A 1 122 ? -3.812 -8.074 7.948 1.00 98.12 122 LEU A O 1
ATOM 903 N N . VAL A 1 123 ? -5.258 -6.457 8.498 1.00 98.50 123 VAL A N 1
ATOM 904 C CA . VAL A 1 123 ? -4.807 -6.297 9.881 1.00 98.50 123 VAL A CA 1
ATOM 905 C C . VAL A 1 123 ? -6.010 -6.324 10.809 1.00 98.50 123 VAL A C 1
ATOM 907 O O . VAL A 1 123 ? -7.020 -5.664 10.560 1.00 98.50 123 VAL A O 1
ATOM 910 N N . THR A 1 124 ? -5.886 -7.036 11.924 1.00 98.62 124 THR A N 1
ATOM 911 C CA . THR A 1 124 ? -6.855 -6.955 13.020 1.00 98.62 124 THR A CA 1
ATOM 912 C C . THR A 1 124 ? -6.421 -5.871 14.002 1.00 98.62 124 THR A C 1
ATOM 914 O O . THR A 1 124 ? -5.383 -5.986 14.650 1.00 98.62 124 THR A O 1
ATOM 917 N N . VAL A 1 125 ? -7.225 -4.821 14.137 1.00 98.12 125 VAL A N 1
ATOM 918 C CA . VAL A 1 125 ? -6.995 -3.722 15.079 1.00 98.12 125 VAL A CA 1
ATOM 919 C C . VAL A 1 125 ? -7.804 -3.982 16.342 1.00 98.12 125 VAL A C 1
ATOM 921 O O . VAL A 1 125 ? -9.023 -4.130 16.294 1.00 98.12 125 VAL A O 1
ATOM 924 N N . LEU A 1 126 ? -7.127 -4.045 17.481 1.00 97.31 126 LEU A N 1
ATOM 925 C CA . LEU A 1 126 ? -7.729 -4.295 18.781 1.00 97.31 126 LEU A CA 1
ATOM 926 C C . LEU A 1 126 ? -7.642 -3.042 19.649 1.00 97.31 126 LEU A C 1
ATOM 928 O O . LEU A 1 126 ? -6.555 -2.661 20.083 1.00 97.31 126 LEU A O 1
ATOM 932 N N . ASP A 1 127 ? -8.799 -2.477 19.968 1.00 95.81 127 ASP A N 1
ATOM 933 C CA . ASP A 1 127 ? -8.928 -1.455 20.998 1.00 95.81 127 ASP A CA 1
ATOM 934 C C . ASP A 1 127 ? -8.775 -2.120 22.374 1.00 95.81 127 ASP A C 1
ATOM 936 O O . ASP A 1 127 ? -9.588 -2.938 22.827 1.00 95.81 127 ASP A O 1
ATOM 940 N N . LYS A 1 128 ? -7.637 -1.849 23.006 1.00 91.75 128 LYS A N 1
ATOM 941 C CA . LYS A 1 128 ? -7.332 -2.249 24.385 1.00 91.75 128 LYS A CA 1
ATOM 942 C C . LYS A 1 128 ? -7.234 -1.030 25.298 1.00 91.75 128 LYS A C 1
ATOM 944 O O . LYS A 1 128 ? -7.001 -1.201 26.503 1.00 91.75 128 LYS A O 1
ATOM 949 N N . GLY A 1 129 ? -7.373 0.170 24.736 1.00 82.06 129 GLY A N 1
ATOM 950 C CA . GLY A 1 129 ? -7.421 1.422 25.459 1.00 82.06 129 GLY A CA 1
ATOM 951 C C . GLY A 1 129 ? -8.640 1.479 26.372 1.00 82.06 129 GLY A C 1
ATOM 952 O O . GLY A 1 129 ? -9.632 0.781 26.196 1.00 82.06 129 GLY A O 1
ATOM 953 N N . VAL A 1 130 ? -8.549 2.289 27.426 1.00 72.94 130 VAL A N 1
ATOM 954 C CA . VAL A 1 130 ? -9.717 2.588 28.278 1.00 72.94 130 VAL A CA 1
ATOM 955 C C . VAL A 1 130 ? -10.398 3.881 27.831 1.00 72.94 130 VAL A C 1
ATOM 957 O O . VAL A 1 130 ? -11.554 4.107 28.170 1.00 72.94 130 VAL A O 1
ATOM 960 N N . ASP A 1 131 ? -9.672 4.718 27.084 1.00 69.81 131 ASP A N 1
ATOM 961 C CA . ASP A 1 131 ? -10.101 6.029 26.621 1.00 69.81 131 ASP A CA 1
ATOM 962 C C . ASP A 1 131 ? -9.490 6.301 25.241 1.00 69.81 131 ASP A C 1
ATOM 964 O O . ASP A 1 131 ? -8.273 6.453 25.123 1.00 69.81 131 ASP A O 1
ATOM 968 N N . GLY A 1 132 ? -10.334 6.436 24.221 1.00 87.06 132 GLY A N 1
ATOM 969 C CA . GLY A 1 132 ? -9.919 6.874 22.894 1.00 87.06 132 GLY A CA 1
ATOM 970 C C . GLY A 1 132 ? -10.358 5.935 21.786 1.00 87.06 132 GLY A C 1
ATOM 971 O O . GLY A 1 132 ? -11.005 4.927 22.017 1.00 87.06 132 GLY A O 1
ATOM 972 N N . ASN A 1 133 ? -10.011 6.348 20.579 1.00 94.56 133 ASN A N 1
ATOM 973 C CA . ASN A 1 133 ? -10.262 5.641 19.343 1.00 94.56 133 ASN A CA 1
ATOM 974 C C . ASN A 1 133 ? -8.894 5.270 18.755 1.00 94.56 133 ASN A C 1
ATOM 976 O O . ASN A 1 133 ? -8.060 6.185 18.671 1.00 94.56 133 ASN A O 1
ATOM 980 N N . PRO A 1 134 ? -8.667 4.021 18.308 1.00 96.75 134 PRO A N 1
ATOM 981 C CA . PRO A 1 134 ? -7.410 3.631 17.683 1.00 96.75 134 PRO A CA 1
ATOM 982 C C . PRO A 1 134 ? -7.067 4.542 16.501 1.00 96.75 134 PRO A C 1
ATOM 984 O O . PRO A 1 134 ? -7.859 4.704 15.566 1.00 96.75 134 PRO A O 1
ATOM 987 N N . ASN A 1 135 ? -5.882 5.144 16.543 1.00 97.44 135 ASN A N 1
ATOM 988 C CA . ASN A 1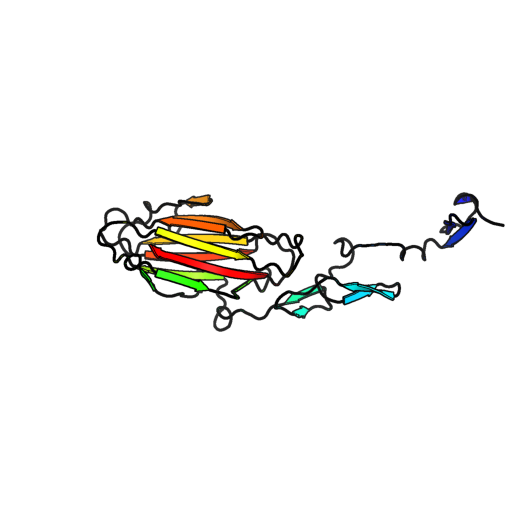 135 ? -5.326 5.950 15.461 1.00 97.44 135 ASN A CA 1
ATOM 989 C C . ASN A 1 135 ? -4.376 5.086 14.645 1.00 97.44 135 ASN A C 1
ATOM 991 O O . ASN A 1 135 ? -3.522 4.393 15.198 1.00 97.44 135 ASN A O 1
ATOM 995 N N . ILE A 1 136 ? -4.530 5.155 13.332 1.00 98.31 136 ILE A N 1
ATOM 996 C CA . ILE A 1 136 ? -3.781 4.379 12.357 1.00 98.31 136 ILE A CA 1
ATOM 997 C C . ILE A 1 136 ? -2.840 5.326 11.629 1.00 98.31 136 ILE A C 1
ATOM 999 O O . ILE A 1 136 ? -3.281 6.315 11.043 1.00 98.31 136 ILE A O 1
ATOM 1003 N N . GLU A 1 137 ? -1.552 5.005 11.655 1.00 98.50 137 GLU A N 1
ATOM 1004 C CA . GLU A 1 137 ? -0.542 5.626 10.803 1.00 98.50 137 GLU A CA 1
ATOM 1005 C C . GLU A 1 137 ? 0.007 4.554 9.868 1.00 98.50 137 GLU A C 1
ATOM 1007 O O . GLU A 1 137 ? 0.630 3.595 10.327 1.00 98.50 137 GLU A O 1
ATOM 1012 N N . LEU A 1 138 ? -0.245 4.706 8.571 1.00 98.62 138 LEU A N 1
ATOM 1013 C CA . LEU A 1 138 ? 0.212 3.794 7.533 1.00 98.62 138 LEU A CA 1
ATOM 1014 C C . LEU A 1 138 ? 1.135 4.552 6.585 1.00 98.62 138 LEU A C 1
ATOM 1016 O O . LEU A 1 138 ? 0.700 5.496 5.930 1.00 98.62 138 LEU A O 1
ATOM 1020 N N . SER A 1 139 ? 2.398 4.153 6.504 1.00 98.50 139 SER A N 1
ATOM 1021 C CA . SER A 1 139 ? 3.380 4.806 5.636 1.00 98.50 139 SER A CA 1
ATOM 1022 C C . SER A 1 139 ? 3.899 3.847 4.580 1.00 98.50 139 SER A C 1
ATOM 1024 O O . SER A 1 139 ? 4.219 2.702 4.899 1.00 98.50 139 SER A O 1
ATOM 1026 N N . LEU A 1 140 ? 4.052 4.346 3.355 1.00 97.94 140 LEU A N 1
ATOM 1027 C CA . LEU A 1 140 ? 4.689 3.637 2.248 1.00 97.94 140 LEU A CA 1
ATOM 1028 C C . LEU A 1 140 ? 5.943 4.399 1.831 1.00 97.94 140 LEU A C 1
ATOM 1030 O O . LEU A 1 140 ? 5.916 5.620 1.698 1.00 97.94 140 LEU A O 1
ATOM 1034 N N . THR A 1 141 ? 7.045 3.677 1.658 1.00 95.44 141 THR A N 1
ATOM 1035 C CA . THR A 1 141 ? 8.316 4.210 1.157 1.00 95.44 141 THR A CA 1
ATOM 1036 C C . THR A 1 141 ? 8.704 3.458 -0.107 1.00 95.44 141 THR A C 1
ATOM 1038 O O . THR A 1 141 ? 9.074 2.289 0.007 1.00 95.44 141 THR A O 1
ATOM 1041 N N . PRO A 1 142 ? 8.639 4.091 -1.289 1.00 92.00 142 PRO A N 1
ATOM 1042 C CA . PRO A 1 142 ? 9.176 3.501 -2.507 1.00 92.00 142 PRO A CA 1
ATOM 1043 C C . PRO A 1 142 ? 10.700 3.368 -2.411 1.00 92.00 142 PRO A C 1
ATOM 1045 O O . PRO A 1 142 ? 11.376 4.285 -1.938 1.00 92.00 142 PRO A O 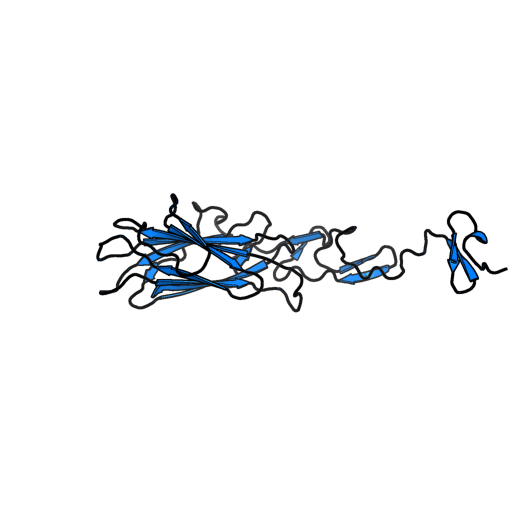1
ATOM 1048 N N . HIS A 1 143 ? 11.253 2.257 -2.892 1.00 87.56 143 HIS A N 1
ATOM 1049 C CA . HIS A 1 143 ? 12.697 2.075 -3.064 1.00 87.56 143 HIS A CA 1
ATOM 1050 C C . HIS A 1 143 ? 13.041 2.191 -4.541 1.00 87.56 143 HIS A C 1
ATOM 1052 O O . HIS A 1 143 ? 13.098 1.194 -5.263 1.00 87.56 143 HIS A O 1
ATOM 1058 N N . LEU A 1 144 ? 13.274 3.423 -4.984 1.00 76.62 144 LEU A N 1
ATOM 1059 C CA . LEU A 1 144 ? 13.709 3.684 -6.351 1.00 76.62 144 LEU A CA 1
ATOM 1060 C C . LEU A 1 144 ? 15.169 3.221 -6.538 1.00 76.62 144 LEU A C 1
ATOM 1062 O O . LEU A 1 144 ? 16.025 3.523 -5.692 1.00 76.62 144 LEU A O 1
ATOM 1066 N N . PRO A 1 145 ? 15.485 2.467 -7.604 1.00 64.12 145 PRO A N 1
ATOM 1067 C CA . PRO A 1 145 ? 16.843 2.012 -7.862 1.00 64.12 145 PRO A CA 1
ATOM 1068 C C . PRO A 1 145 ? 17.758 3.185 -8.271 1.00 64.12 145 PRO A C 1
ATOM 1070 O O . PRO A 1 145 ? 17.776 3.621 -9.412 1.00 64.12 145 PRO A O 1
ATOM 1073 N N . GLY A 1 146 ? 18.597 3.660 -7.346 1.00 59.69 146 GLY A N 1
ATOM 1074 C CA . GLY A 1 146 ? 19.710 4.575 -7.653 1.00 59.69 146 GLY A CA 1
ATOM 1075 C C . GLY A 1 146 ? 19.315 6.031 -7.942 1.00 59.69 146 GLY A C 1
ATOM 1076 O O . GLY A 1 146 ? 18.248 6.488 -7.553 1.00 59.69 146 GLY A O 1
ATOM 1077 N N . ASP A 1 147 ? 20.216 6.780 -8.592 1.00 53.31 147 ASP A N 1
ATOM 1078 C CA . ASP A 1 147 ? 20.048 8.206 -8.945 1.00 53.31 147 ASP A CA 1
ATOM 1079 C C . ASP A 1 147 ? 18.983 8.441 -10.048 1.00 53.31 147 ASP A C 1
ATOM 1081 O O . ASP A 1 147 ? 18.889 9.539 -10.603 1.00 53.31 147 ASP A O 1
ATOM 1085 N N . GLU A 1 148 ? 18.188 7.419 -10.380 1.00 54.69 148 GLU A N 1
ATOM 1086 C CA . GLU A 1 148 ? 17.120 7.457 -11.376 1.00 54.69 148 GLU A CA 1
ATOM 1087 C C . GLU A 1 148 ? 15.892 8.168 -10.795 1.00 54.69 148 GLU A C 1
ATOM 1089 O O . GLU A 1 148 ? 14.878 7.582 -10.432 1.00 54.69 148 GLU A O 1
ATOM 1094 N N . LEU A 1 149 ? 15.998 9.495 -10.733 1.00 50.06 149 LEU A N 1
ATOM 1095 C CA . LEU A 1 149 ? 14.893 10.435 -10.515 1.00 50.06 149 LEU A CA 1
ATOM 1096 C C . LEU A 1 149 ? 13.806 10.369 -11.613 1.00 50.06 149 LEU A C 1
ATOM 1098 O O . LEU A 1 149 ? 12.878 11.174 -11.577 1.00 50.06 149 LEU A O 1
ATOM 1102 N N . GLU A 1 150 ? 13.930 9.474 -12.597 1.00 54.75 150 GLU A N 1
ATOM 1103 C CA . GLU A 1 150 ? 13.140 9.482 -13.834 1.00 54.75 150 GLU A CA 1
ATOM 1104 C C . GLU A 1 150 ? 12.197 8.289 -14.003 1.00 54.75 150 GLU A C 1
ATOM 1106 O O . GLU A 1 150 ? 11.396 8.315 -14.931 1.00 54.75 150 GLU A O 1
ATOM 1111 N N . ASP A 1 151 ? 12.209 7.287 -13.115 1.00 62.50 151 ASP A N 1
ATOM 1112 C CA . ASP A 1 151 ? 11.236 6.190 -13.237 1.00 62.50 151 ASP A CA 1
ATOM 1113 C C . ASP A 1 151 ? 9.797 6.667 -12.959 1.00 62.50 151 ASP A C 1
ATOM 1115 O O . ASP A 1 151 ? 8.843 6.018 -13.353 1.00 62.50 151 ASP A O 1
ATOM 1119 N N . SER A 1 152 ? 9.604 7.835 -12.323 1.00 70.31 152 SER A N 1
ATOM 1120 C CA . SER A 1 152 ? 8.279 8.454 -12.102 1.00 70.31 152 SER A CA 1
ATOM 1121 C C . SER A 1 152 ? 7.214 7.474 -11.581 1.00 70.31 152 SER A C 1
ATOM 1123 O O . SER A 1 152 ? 6.027 7.611 -11.866 1.00 70.31 152 SER A O 1
ATOM 1125 N N . SER A 1 153 ? 7.643 6.460 -10.827 1.00 80.12 153 SER A N 1
ATOM 1126 C CA . SER A 1 153 ? 6.766 5.411 -10.335 1.00 80.12 153 SER A CA 1
ATOM 1127 C C . SER A 1 153 ? 5.859 5.969 -9.248 1.00 80.12 153 SER A C 1
ATOM 1129 O O . SER A 1 153 ? 6.290 6.259 -8.129 1.00 80.12 153 SER A O 1
ATOM 1131 N N . VAL A 1 154 ? 4.585 6.124 -9.606 1.00 90.06 154 VAL A N 1
ATOM 1132 C CA . VAL A 1 154 ? 3.530 6.576 -8.701 1.00 90.06 154 VAL A CA 1
ATOM 1133 C C . VAL A 1 154 ? 2.779 5.364 -8.172 1.00 90.06 154 VAL A C 1
ATOM 1135 O O . VAL A 1 154 ? 2.286 4.534 -8.939 1.00 90.06 154 VAL A O 1
ATOM 1138 N N . TYR A 1 155 ? 2.663 5.287 -6.853 1.00 93.44 155 TYR A N 1
ATOM 1139 C CA . TYR A 1 155 ? 1.861 4.285 -6.165 1.00 93.44 155 TYR A CA 1
ATOM 1140 C C . TYR A 1 155 ? 0.581 4.901 -5.649 1.00 93.44 155 TYR A C 1
ATOM 1142 O O . TYR A 1 155 ? 0.512 6.091 -5.340 1.00 93.44 155 TYR A O 1
ATOM 1150 N N . ARG A 1 156 ? -0.407 4.050 -5.426 1.00 97.19 156 ARG A N 1
ATOM 1151 C CA . ARG A 1 156 ? -1.596 4.379 -4.664 1.00 97.19 156 ARG A CA 1
ATOM 1152 C C . ARG A 1 156 ? -1.638 3.526 -3.415 1.00 97.19 156 ARG A C 1
ATOM 1154 O O . ARG A 1 156 ? -1.703 2.304 -3.484 1.00 97.19 156 ARG A O 1
ATOM 1161 N N . LEU A 1 157 ? -1.637 4.201 -2.273 1.00 98.31 157 LEU A N 1
ATOM 1162 C CA . LEU A 1 157 ? -1.816 3.592 -0.966 1.00 98.31 157 LEU A CA 1
ATOM 1163 C C . LEU A 1 157 ? -3.245 3.853 -0.507 1.00 98.31 157 LEU A C 1
ATOM 1165 O O . LEU A 1 157 ? -3.641 5.009 -0.349 1.00 98.31 157 LEU A O 1
ATOM 1169 N N . SER A 1 158 ? -3.999 2.789 -0.257 1.00 98.50 158 SER A N 1
ATOM 1170 C CA . SER A 1 158 ? -5.363 2.874 0.262 1.00 98.50 158 SER A CA 1
ATOM 1171 C C . SER A 1 158 ? -5.519 2.064 1.541 1.00 98.50 158 SER A C 1
ATOM 1173 O O . SER A 1 158 ? -4.851 1.048 1.737 1.00 98.50 158 SER A O 1
ATOM 1175 N N . MET A 1 159 ? -6.432 2.494 2.409 1.00 98.31 159 MET A N 1
ATOM 1176 C CA . MET A 1 159 ? -6.871 1.687 3.542 1.00 98.31 159 MET A CA 1
ATOM 1177 C C . MET A 1 159 ? -8.370 1.833 3.792 1.00 98.31 159 MET A C 1
ATOM 1179 O O . MET A 1 159 ? -8.916 2.927 3.645 1.00 98.31 159 MET A O 1
ATOM 1183 N N . TRP A 1 160 ? -9.019 0.760 4.236 1.00 98.44 160 TRP A N 1
ATOM 1184 C CA . TRP A 1 160 ? -10.415 0.748 4.666 1.00 98.44 160 TRP A CA 1
ATOM 1185 C C . TRP A 1 160 ? -10.528 0.258 6.101 1.00 98.44 160 TRP A C 1
ATOM 1187 O O . TRP A 1 160 ? -9.921 -0.741 6.485 1.00 98.44 160 TRP A O 1
ATOM 1197 N N . MET A 1 161 ? -11.317 0.977 6.895 1.00 97.81 161 MET A N 1
ATOM 1198 C CA . MET A 1 161 ? -11.557 0.674 8.303 1.00 97.81 161 MET A CA 1
ATOM 1199 C C . MET A 1 161 ? -12.951 0.072 8.476 1.00 97.81 161 MET A C 1
ATOM 1201 O O . MET A 1 161 ? -13.962 0.731 8.206 1.00 97.81 161 MET A O 1
ATOM 1205 N N . PHE A 1 162 ? -13.000 -1.162 8.973 1.00 96.25 162 PHE A N 1
ATOM 1206 C CA . PHE A 1 162 ? -14.224 -1.906 9.249 1.00 96.25 162 PHE A CA 1
ATOM 1207 C C . PHE A 1 162 ? -14.317 -2.257 10.735 1.00 96.25 162 PHE A C 1
ATOM 1209 O O . PHE A 1 162 ? -13.412 -2.854 11.297 1.00 96.25 162 PHE A O 1
ATOM 1216 N N . CYS A 1 163 ? -15.424 -1.937 11.390 1.00 96.31 163 CYS A N 1
ATOM 1217 C CA . CYS A 1 163 ? -15.601 -2.175 12.817 1.00 96.31 163 CYS A CA 1
ATOM 1218 C C . CYS A 1 163 ? -16.162 -3.572 13.089 1.00 96.31 163 CYS A C 1
ATOM 1220 O O . CYS A 1 163 ? -17.143 -3.982 12.470 1.00 96.31 163 CYS A O 1
ATOM 1222 N N . LEU A 1 164 ? -15.592 -4.285 14.067 1.00 95.12 164 LEU A N 1
ATOM 1223 C CA . LEU A 1 164 ? -16.105 -5.591 14.502 1.00 95.12 164 LEU A CA 1
ATOM 1224 C C . LEU A 1 164 ? -17.473 -5.471 15.180 1.00 95.12 164 LEU A C 1
ATOM 1226 O O . LEU A 1 164 ? -18.325 -6.351 15.046 1.00 95.12 164 LEU A O 1
ATOM 1230 N N . ASN A 1 165 ? -17.673 -4.379 15.915 1.00 91.25 165 ASN A N 1
ATOM 1231 C CA . ASN A 1 165 ? -18.907 -4.047 16.608 1.00 91.25 165 ASN A CA 1
ATOM 1232 C C . ASN A 1 165 ? -19.363 -2.646 16.188 1.00 91.25 165 ASN A C 1
ATOM 1234 O O . ASN A 1 165 ? -18.541 -1.795 15.896 1.00 91.25 165 ASN A O 1
ATOM 1238 N N . GLY A 1 166 ? -20.669 -2.377 16.182 1.00 90.12 166 GLY A N 1
ATOM 1239 C CA . GLY A 1 166 ? -21.175 -1.037 15.863 1.00 90.12 166 GLY A CA 1
ATOM 1240 C C . GLY A 1 166 ? -21.159 -0.705 14.365 1.00 90.12 166 GLY A C 1
ATOM 1241 O O . GLY A 1 166 ? -21.479 -1.562 13.543 1.00 90.12 166 GLY A O 1
ATOM 1242 N N . ASN A 1 167 ? -20.896 0.557 14.010 1.00 90.62 167 ASN A N 1
ATOM 1243 C CA . ASN A 1 167 ? -20.839 1.021 12.617 1.00 90.62 167 ASN A CA 1
ATOM 1244 C C . ASN A 1 167 ? -19.566 1.824 12.351 1.00 90.62 167 ASN A C 1
ATOM 1246 O O . ASN A 1 167 ? -19.203 2.681 13.147 1.00 90.62 167 ASN A O 1
ATOM 1250 N N . SER A 1 168 ? -18.943 1.609 11.195 1.00 93.81 168 SER A N 1
ATOM 1251 C CA . SER A 1 168 ? -17.724 2.326 10.808 1.00 93.81 168 SER A CA 1
ATOM 1252 C C . SER A 1 168 ? -17.966 3.753 10.331 1.00 93.81 168 SER A C 1
ATOM 1254 O O . SER A 1 168 ? -16.996 4.461 10.107 1.00 93.81 168 SER A O 1
ATOM 1256 N N . GLN A 1 169 ? -19.216 4.212 10.190 1.00 92.38 169 GLN A N 1
ATOM 1257 C CA . GLN A 1 169 ? -19.549 5.499 9.555 1.00 92.38 169 GLN A CA 1
ATOM 1258 C C . GLN A 1 169 ? -18.981 6.723 10.279 1.00 92.38 169 GLN A C 1
ATOM 1260 O O . GLN A 1 169 ? -18.915 7.803 9.696 1.00 92.38 169 GLN A O 1
ATOM 1265 N N . ASN A 1 170 ? -18.587 6.572 11.545 1.00 94.38 170 ASN A N 1
ATOM 1266 C CA . ASN A 1 170 ? -17.942 7.640 12.301 1.00 94.38 170 ASN A CA 1
ATOM 1267 C C . ASN A 1 170 ? -16.413 7.616 12.189 1.00 94.38 170 ASN A C 1
ATOM 1269 O O . ASN A 1 170 ? -15.774 8.534 12.706 1.00 94.38 170 ASN A O 1
ATOM 1273 N N . SER A 1 171 ? -15.829 6.581 11.574 1.00 96.69 171 SER A N 1
ATOM 1274 C CA . SER A 1 171 ? -14.385 6.485 11.337 1.00 96.69 171 SER A CA 1
ATOM 1275 C C . SER A 1 171 ? -13.953 7.607 10.401 1.00 96.69 171 SER A C 1
ATOM 1277 O O . SER A 1 171 ? -14.711 8.037 9.528 1.00 96.69 171 SER A O 1
ATOM 1279 N N . VAL A 1 172 ? -12.746 8.125 10.609 1.00 97.19 172 VAL A N 1
ATOM 1280 C CA . VAL A 1 172 ? -12.317 9.377 9.979 1.00 97.19 172 VAL A CA 1
ATOM 1281 C C . VAL A 1 172 ? -11.050 9.165 9.179 1.00 97.19 172 VAL A C 1
ATOM 1283 O O . VAL A 1 172 ? -10.057 8.662 9.698 1.00 97.19 172 VAL A O 1
ATOM 1286 N N . CYS A 1 173 ? -11.081 9.649 7.941 1.00 98.00 173 CYS A N 1
ATOM 1287 C CA . CYS A 1 173 ? -9.886 9.885 7.156 1.00 98.00 173 CYS A CA 1
ATOM 1288 C C . CYS A 1 173 ? -9.217 11.190 7.587 1.00 98.00 173 CYS A C 1
ATOM 1290 O O . CYS A 1 173 ? -9.803 12.262 7.420 1.00 98.00 173 CYS A O 1
ATOM 1292 N N . GLN A 1 174 ? -8.035 11.104 8.198 1.00 97.88 174 GLN A N 1
ATOM 1293 C CA . GLN A 1 174 ? -7.326 12.262 8.752 1.00 97.88 174 GLN A CA 1
ATOM 1294 C C . GLN A 1 174 ? -6.311 12.856 7.767 1.00 97.88 174 GLN A C 1
ATOM 1296 O O . GLN A 1 174 ? -6.089 14.068 7.792 1.00 97.88 174 GLN A O 1
ATOM 1301 N N . SER A 1 175 ? -5.726 12.035 6.891 1.00 97.62 175 SER A N 1
ATOM 1302 C CA . SER A 1 175 ? -4.931 12.475 5.737 1.00 97.62 175 SER A CA 1
ATOM 1303 C C . SER A 1 175 ? -5.305 11.672 4.489 1.00 97.62 175 SER A C 1
ATOM 1305 O O . SER A 1 175 ? -5.849 10.577 4.600 1.00 97.62 175 SER A O 1
ATOM 1307 N N . GLY A 1 176 ? -5.025 12.233 3.310 1.00 96.81 176 GLY A N 1
ATOM 1308 C CA . GLY A 1 176 ? -5.408 11.652 2.022 1.00 96.81 176 GLY A CA 1
ATOM 1309 C C . GLY A 1 176 ? -6.802 12.063 1.533 1.00 96.81 176 GLY A C 1
ATOM 1310 O O . GLY A 1 176 ? -7.471 12.928 2.107 1.00 96.81 176 GLY A O 1
ATOM 1311 N N . GLU A 1 177 ? -7.221 11.455 0.430 1.00 97.88 177 GLU A N 1
ATOM 1312 C CA . GLU A 1 177 ? -8.570 11.511 -0.116 1.00 97.88 177 GLU A CA 1
ATOM 1313 C C . GLU A 1 177 ? -9.494 10.558 0.655 1.00 97.88 177 GLU A C 1
ATOM 1315 O O . GLU A 1 177 ? -9.173 9.395 0.892 1.00 97.88 177 GLU A O 1
ATOM 1320 N N . ASN A 1 178 ? -10.666 11.058 1.046 1.00 97.44 178 ASN A N 1
ATOM 1321 C CA . ASN A 1 178 ? -11.701 10.253 1.683 1.00 97.44 178 ASN A CA 1
ATOM 1322 C C . ASN A 1 178 ? -12.542 9.559 0.603 1.00 97.44 178 ASN A C 1
ATOM 1324 O O . ASN A 1 178 ? -13.255 10.229 -0.145 1.00 97.44 178 ASN A O 1
ATOM 1328 N N . LEU A 1 179 ? -12.491 8.227 0.563 1.00 97.12 179 LEU A N 1
ATOM 1329 C CA . LEU A 1 179 ? -13.216 7.408 -0.415 1.00 97.12 179 LEU A CA 1
ATOM 1330 C C . LEU A 1 179 ? -14.688 7.171 -0.036 1.00 97.12 179 LEU A C 1
ATOM 1332 O O . LEU A 1 179 ? -15.458 6.611 -0.817 1.00 97.12 179 LEU A O 1
ATOM 1336 N N . GLY A 1 180 ? -15.099 7.605 1.156 1.00 94.88 180 GLY A N 1
ATOM 1337 C CA . GLY A 1 180 ? -16.429 7.379 1.701 1.00 94.88 180 GLY A CA 1
ATOM 1338 C C . GLY A 1 180 ? -16.635 5.949 2.201 1.00 94.88 180 GLY A C 1
ATOM 1339 O O . GLY A 1 180 ? -15.688 5.227 2.507 1.00 94.88 180 GLY A O 1
ATOM 1340 N N . GLU A 1 181 ? -17.905 5.571 2.329 1.00 93.81 181 GLU A N 1
ATOM 1341 C CA . GLU A 1 181 ? -18.335 4.243 2.776 1.00 93.81 181 GLU A CA 1
ATOM 1342 C C . GLU A 1 181 ? -1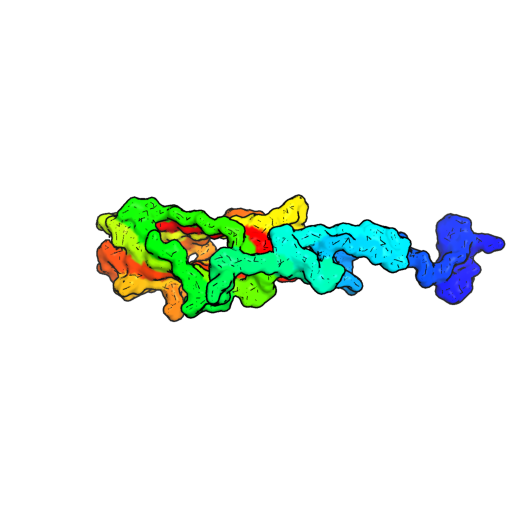8.463 3.285 1.588 1.00 93.81 181 GLU A C 1
ATOM 1344 O O . GLU A 1 181 ? -19.148 3.582 0.606 1.00 93.81 181 GLU A O 1
ATOM 1349 N N . SER A 1 182 ? -17.838 2.115 1.705 1.00 92.81 182 SER A N 1
ATOM 1350 C CA . SER A 1 182 ? -17.955 0.995 0.771 1.00 92.81 182 SER A CA 1
ATOM 1351 C C . SER A 1 182 ? -18.360 -0.291 1.504 1.00 92.81 182 SER A C 1
ATOM 1353 O O . SER A 1 182 ? -18.608 -0.295 2.711 1.00 92.81 182 SER A O 1
ATOM 1355 N N . SER A 1 183 ? -18.425 -1.409 0.775 1.00 88.38 183 SER A N 1
ATOM 1356 C CA . SER A 1 183 ? -18.553 -2.741 1.384 1.00 88.38 183 SER A CA 1
ATOM 1357 C C . SER A 1 183 ? -17.377 -3.112 2.288 1.00 88.38 183 SER A C 1
ATOM 1359 O O . SER A 1 183 ? -17.537 -3.981 3.141 1.00 88.38 183 SER A O 1
ATOM 1361 N N . ASP A 1 184 ? -16.234 -2.451 2.111 1.00 85.44 184 ASP A N 1
ATOM 1362 C CA . ASP A 1 184 ? -14.973 -2.755 2.788 1.00 85.44 184 ASP A CA 1
ATOM 1363 C C . ASP A 1 184 ? -14.725 -1.833 3.997 1.00 85.44 184 ASP A C 1
ATOM 1365 O O . ASP A 1 184 ? -13.795 -2.057 4.765 1.00 85.44 184 ASP A O 1
ATOM 1369 N N . GLY A 1 185 ? -15.580 -0.821 4.212 1.00 92.19 185 GLY A N 1
ATOM 1370 C CA . GLY A 1 185 ? -15.508 0.107 5.345 1.00 92.19 185 GLY A CA 1
ATOM 1371 C C . GLY A 1 185 ? -15.444 1.576 4.924 1.00 92.19 185 GLY A C 1
ATOM 1372 O O . GLY A 1 185 ? -15.893 1.941 3.837 1.00 92.19 185 GLY A O 1
ATOM 1373 N N . ILE A 1 186 ? -14.903 2.433 5.796 1.00 96.62 186 ILE A N 1
ATOM 1374 C CA . ILE A 1 186 ? -14.578 3.826 5.446 1.00 96.62 186 ILE A CA 1
ATOM 1375 C C . ILE A 1 186 ? -13.165 3.877 4.881 1.00 96.62 186 ILE A C 1
ATOM 1377 O O . ILE A 1 186 ? -12.220 3.486 5.569 1.00 96.62 186 ILE A O 1
ATOM 1381 N N . GLY A 1 187 ? -13.046 4.351 3.642 1.00 97.06 187 GLY A N 1
ATOM 1382 C CA . GLY A 1 187 ? -11.794 4.349 2.896 1.00 97.06 187 GLY A CA 1
ATOM 1383 C C . GLY A 1 187 ? -11.027 5.671 2.940 1.00 97.06 187 GLY A C 1
ATOM 1384 O O . GLY A 1 187 ? -11.605 6.762 2.936 1.00 97.06 187 GLY A O 1
ATOM 1385 N N . CYS A 1 188 ? -9.709 5.545 2.912 1.00 98.19 188 CYS A N 1
ATOM 1386 C CA . CYS A 1 188 ? -8.732 6.607 2.731 1.00 98.19 188 CYS A CA 1
ATOM 1387 C C . CYS A 1 188 ? -7.766 6.224 1.621 1.00 98.19 188 CYS A C 1
ATOM 1389 O O . CYS A 1 188 ? -7.435 5.046 1.495 1.00 98.19 188 CYS A O 1
ATOM 1391 N N . GLN A 1 189 ? -7.254 7.207 0.890 1.00 98.25 189 GLN A N 1
ATOM 1392 C CA . GLN A 1 189 ? -6.265 6.976 -0.155 1.00 98.25 189 GLN A CA 1
ATOM 1393 C C . GLN A 1 189 ? -5.289 8.141 -0.283 1.00 98.25 189 GLN A C 1
ATOM 1395 O O . GLN A 1 189 ? -5.656 9.292 -0.069 1.00 98.25 189 GLN A O 1
ATOM 1400 N N . LEU A 1 190 ? -4.054 7.868 -0.686 1.00 97.88 190 LEU A N 1
ATOM 1401 C CA . LEU A 1 190 ? -3.145 8.882 -1.211 1.00 97.88 190 LEU A CA 1
ATOM 1402 C C . LEU A 1 190 ? -2.296 8.313 -2.351 1.00 97.88 190 LEU A C 1
ATOM 1404 O O . LEU A 1 190 ? -2.154 7.096 -2.480 1.00 97.88 190 LEU A O 1
ATOM 1408 N N . GLU A 1 191 ? -1.745 9.203 -3.169 1.00 97.19 191 GLU A N 1
ATOM 1409 C CA . GLU A 1 191 ? -0.717 8.865 -4.155 1.00 97.19 191 GLU A CA 1
ATOM 1410 C C . GLU A 1 191 ? 0.672 9.083 -3.543 1.00 97.19 191 GLU A C 1
ATOM 1412 O O . GLU A 1 191 ? 0.879 10.041 -2.794 1.00 97.19 191 GLU A O 1
ATOM 1417 N N . VAL A 1 192 ? 1.605 8.179 -3.840 1.00 94.12 192 VAL A N 1
ATOM 1418 C CA . VAL A 1 192 ? 2.991 8.195 -3.361 1.00 94.12 192 VAL A CA 1
ATOM 1419 C C . VAL A 1 192 ? 3.907 8.304 -4.568 1.00 94.12 192 VAL A C 1
ATOM 1421 O O . VAL A 1 192 ? 3.977 7.376 -5.369 1.0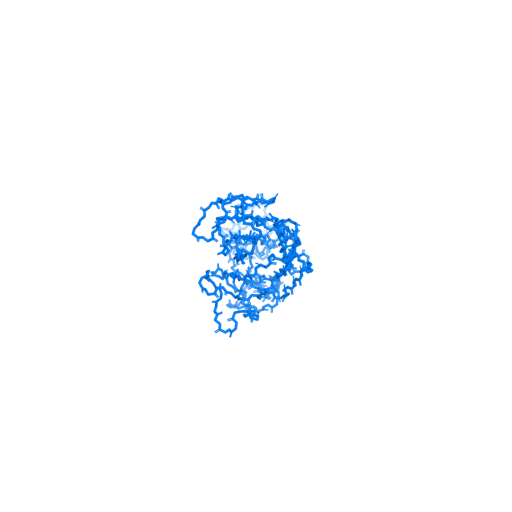0 94.12 192 VAL A O 1
ATOM 1424 N N . ASP A 1 193 ? 4.607 9.426 -4.687 1.00 91.31 193 ASP A N 1
ATOM 1425 C CA . ASP A 1 193 ? 5.493 9.726 -5.814 1.00 91.31 193 ASP A CA 1
ATOM 1426 C C . ASP A 1 193 ? 6.928 9.915 -5.302 1.00 91.31 193 ASP A C 1
ATOM 1428 O O . ASP A 1 193 ? 7.304 10.976 -4.801 1.00 91.31 193 ASP A O 1
ATOM 1432 N N . GLY A 1 194 ? 7.707 8.831 -5.329 1.00 86.12 194 GLY A N 1
ATOM 1433 C CA . GLY A 1 194 ? 9.147 8.819 -5.038 1.00 86.12 194 GLY A CA 1
ATOM 1434 C C . GLY A 1 194 ? 9.603 9.149 -3.606 1.00 86.12 194 GLY A C 1
ATOM 1435 O O . GLY A 1 194 ? 10.769 8.921 -3.281 1.00 86.12 194 GLY A O 1
ATOM 1436 N N . SER A 1 195 ? 8.735 9.648 -2.721 1.00 90.75 195 SER A N 1
ATOM 1437 C CA . SER A 1 195 ? 9.038 9.896 -1.304 1.00 90.75 195 SER A CA 1
ATOM 1438 C C . SER A 1 195 ? 8.149 9.105 -0.353 1.00 90.75 195 SER A C 1
ATOM 1440 O O . SER A 1 195 ? 7.064 8.668 -0.712 1.00 90.75 195 SER A O 1
ATOM 1442 N N . THR A 1 196 ? 8.602 8.933 0.893 1.00 94.88 196 THR A N 1
ATOM 1443 C CA . THR A 1 196 ? 7.762 8.352 1.944 1.00 94.88 196 THR A CA 1
ATOM 1444 C C . THR A 1 196 ? 6.543 9.232 2.200 1.00 94.88 196 THR A C 1
ATOM 1446 O O . THR A 1 196 ? 6.693 10.375 2.632 1.00 94.88 196 THR A O 1
ATOM 1449 N N . GLU A 1 197 ? 5.352 8.664 2.048 1.00 97.56 197 GLU A N 1
ATOM 1450 C CA . GLU A 1 197 ? 4.086 9.321 2.377 1.00 97.56 197 GLU A CA 1
ATOM 1451 C C . GLU A 1 197 ? 3.351 8.562 3.483 1.00 97.56 197 GLU A C 1
ATOM 1453 O O . GLU A 1 197 ? 3.622 7.389 3.744 1.00 97.56 197 GLU A O 1
ATOM 1458 N N . THR A 1 198 ? 2.454 9.248 4.198 1.00 98.31 198 THR A N 1
ATOM 1459 C CA . THR A 1 198 ? 1.729 8.674 5.345 1.00 98.31 198 THR A CA 1
ATOM 1460 C C . THR A 1 198 ? 0.234 8.965 5.293 1.00 98.31 198 THR A C 1
ATOM 1462 O O . THR A 1 198 ? -0.208 10.119 5.314 1.00 98.31 198 THR A O 1
ATOM 1465 N N . LEU A 1 199 ? -0.542 7.885 5.296 1.00 98.12 199 LEU A N 1
ATOM 1466 C CA . LEU A 1 199 ? -1.990 7.872 5.386 1.00 98.12 199 LEU A CA 1
ATOM 1467 C C . LEU A 1 199 ? -2.411 7.736 6.855 1.00 98.12 199 LEU A C 1
ATOM 1469 O O . LEU A 1 199 ? -1.917 6.875 7.584 1.00 98.12 199 LEU A O 1
ATOM 1473 N N . LEU A 1 200 ? -3.307 8.615 7.296 1.00 98.50 200 LEU A N 1
ATOM 1474 C CA . LEU A 1 200 ? -3.762 8.714 8.677 1.00 98.50 200 LEU A CA 1
ATOM 1475 C C . LEU A 1 200 ? -5.261 8.459 8.754 1.00 98.50 200 LEU A C 1
ATOM 1477 O O . LEU A 1 200 ? -6.049 9.067 8.023 1.00 98.50 200 LEU A O 1
ATOM 1481 N N . GLY A 1 201 ? -5.665 7.610 9.692 1.00 97.88 201 GLY A N 1
ATOM 1482 C CA . GLY A 1 201 ? -7.069 7.324 9.952 1.00 97.88 201 GLY A CA 1
ATOM 1483 C C . GLY A 1 201 ? -7.339 7.058 11.419 1.00 97.88 201 GLY A C 1
ATOM 1484 O O . GLY A 1 201 ? -6.428 6.893 12.226 1.00 97.88 201 GLY A O 1
ATOM 1485 N N . GLN A 1 202 ? -8.615 7.043 11.773 1.00 97.56 202 GLN A N 1
ATOM 1486 C CA . GLN A 1 202 ? -9.055 6.765 13.130 1.00 97.56 202 GLN A CA 1
ATOM 1487 C C . GLN A 1 202 ? -10.299 5.883 13.100 1.00 97.56 202 GLN A C 1
ATOM 1489 O O . GLN A 1 202 ? -11.300 6.252 12.476 1.00 97.56 202 GLN A O 1
ATOM 1494 N N . PHE A 1 203 ? -10.242 4.760 13.817 1.00 96.19 203 PHE A N 1
ATOM 1495 C CA . PHE A 1 203 ? -11.396 3.893 14.036 1.00 96.19 203 PHE A CA 1
ATOM 1496 C C . PHE A 1 203 ? -12.434 4.609 14.891 1.00 96.19 203 PHE A C 1
ATOM 1498 O O . PHE A 1 203 ? -12.113 5.205 15.910 1.00 96.19 203 PHE A O 1
ATOM 1505 N N . ASN A 1 204 ? -13.693 4.568 14.478 1.00 95.50 204 ASN A N 1
ATOM 1506 C CA . ASN A 1 204 ? -14.807 4.969 15.323 1.00 95.50 204 ASN A CA 1
ATOM 1507 C C . ASN A 1 204 ? -16.047 4.179 14.911 1.00 95.50 204 ASN A C 1
ATOM 1509 O O . ASN A 1 204 ? -16.669 4.418 13.871 1.00 95.50 204 ASN A O 1
ATOM 1513 N N . CYS A 1 205 ? -16.370 3.234 15.770 1.00 94.56 205 CYS A N 1
ATOM 1514 C CA . CYS A 1 205 ? -17.384 2.212 15.693 1.00 94.56 205 CYS A CA 1
ATOM 1515 C C . CYS A 1 205 ? -18.740 2.666 16.256 1.00 94.56 205 CYS A C 1
ATOM 1517 O O . CYS A 1 205 ? -19.704 1.898 16.314 1.00 94.56 205 CYS A O 1
ATOM 1519 N N . GLY A 1 206 ? -18.876 3.956 16.579 1.00 86.94 206 GLY A N 1
ATOM 1520 C CA . GLY A 1 206 ? -20.171 4.601 16.759 1.00 86.94 206 GLY A CA 1
ATOM 1521 C C . GLY A 1 206 ? -20.840 4.314 18.097 1.00 86.94 206 GLY A C 1
ATOM 1522 O O . GLY A 1 206 ? -21.982 3.851 18.145 1.00 86.94 206 GLY A O 1
ATOM 1523 N N . GLY A 1 207 ? -20.165 4.692 19.184 1.00 77.69 207 GLY A N 1
ATOM 1524 C CA . GLY A 1 207 ? -20.735 4.703 20.536 1.00 77.69 207 GLY A CA 1
ATOM 1525 C C . GLY A 1 207 ? -20.590 3.381 21.286 1.00 77.69 207 GLY A C 1
ATOM 1526 O O . GLY A 1 207 ? -21.284 3.160 22.284 1.00 77.69 207 GLY A O 1
ATOM 1527 N N . THR A 1 208 ? -19.710 2.509 20.805 1.00 83.62 208 THR A N 1
ATOM 1528 C CA . THR A 1 208 ? -19.177 1.387 21.570 1.00 83.62 208 THR A CA 1
ATOM 1529 C C . THR A 1 208 ? -18.058 1.867 22.502 1.00 83.62 208 THR A C 1
ATOM 1531 O O . THR A 1 208 ? -17.661 3.026 22.485 1.00 83.62 208 THR A O 1
ATOM 1534 N N . ILE A 1 209 ? -17.649 0.997 23.424 1.00 86.62 209 ILE A N 1
ATOM 1535 C CA . ILE A 1 209 ? -16.422 1.174 24.225 1.00 86.62 209 ILE A CA 1
ATOM 1536 C C . ILE A 1 209 ? -15.262 0.349 23.659 1.00 86.62 209 ILE A C 1
ATOM 1538 O O . ILE A 1 209 ? -14.211 0.286 24.272 1.00 86.62 209 ILE A O 1
ATOM 1542 N N . ASP A 1 210 ? -15.539 -0.407 22.601 1.00 91.62 210 ASP A N 1
ATOM 1543 C CA . ASP A 1 210 ? -14.624 -1.328 21.952 1.00 91.62 210 ASP A CA 1
ATOM 1544 C C . ASP A 1 210 ? -14.648 -0.952 20.481 1.00 91.62 210 ASP A C 1
ATOM 1546 O O . ASP A 1 210 ? -15.596 -1.277 19.760 1.00 91.62 210 ASP A O 1
ATOM 1550 N N . GLU A 1 211 ? -13.624 -0.213 20.084 1.00 94.94 211 GLU A N 1
ATOM 1551 C CA . GLU A 1 211 ? -13.448 0.321 18.743 1.00 94.94 211 GLU A CA 1
ATOM 1552 C C . GLU A 1 211 ? -12.596 -0.623 17.869 1.00 94.94 211 GLU A C 1
ATOM 1554 O O . GLU A 1 211 ? -12.022 -0.208 16.861 1.00 94.94 211 GLU A O 1
ATOM 1559 N N . SER A 1 212 ? -12.505 -1.907 18.250 1.00 96.75 212 SER A N 1
ATOM 1560 C CA . SER A 1 212 ? -11.787 -2.935 17.491 1.00 96.75 212 SER A CA 1
ATOM 1561 C C . SER A 1 212 ? -12.403 -3.175 16.108 1.00 96.75 212 SER A C 1
ATOM 1563 O O . SER A 1 212 ? -13.622 -3.114 15.901 1.00 96.75 212 SER A O 1
ATOM 1565 N N . GLY A 1 213 ? -11.557 -3.548 15.155 1.00 97.06 213 GLY A N 1
ATOM 1566 C CA . GLY A 1 213 ? -11.927 -3.662 13.756 1.00 97.06 213 GLY A CA 1
ATOM 1567 C C . GLY A 1 213 ? -10.914 -4.407 12.897 1.00 97.06 213 GLY A C 1
ATOM 1568 O O . GLY A 1 213 ? -9.940 -4.980 13.381 1.00 97.06 213 GLY A O 1
ATOM 1569 N N . PHE A 1 214 ? -11.160 -4.372 11.597 1.00 98.12 214 PHE A N 1
ATOM 1570 C CA . PHE A 1 214 ? -10.239 -4.779 10.555 1.00 98.12 214 PHE A CA 1
ATOM 1571 C C . PHE A 1 214 ? -9.799 -3.555 9.762 1.00 98.12 214 PHE A C 1
ATOM 1573 O O . PHE A 1 214 ? -10.612 -2.685 9.439 1.00 98.12 214 PHE A O 1
ATOM 1580 N N . LEU A 1 215 ? -8.511 -3.507 9.450 1.00 98.44 215 LEU A N 1
ATOM 1581 C CA . LEU A 1 215 ? -7.917 -2.566 8.518 1.00 98.44 215 LEU A CA 1
ATOM 1582 C C . LEU A 1 215 ? -7.522 -3.358 7.271 1.00 98.44 215 LEU A C 1
ATOM 1584 O O . LEU A 1 215 ? -6.673 -4.245 7.348 1.00 98.44 215 LEU A O 1
ATOM 1588 N N . LEU A 1 216 ? -8.160 -3.058 6.146 1.00 98.50 216 LEU A N 1
ATOM 1589 C CA . LEU A 1 216 ? -7.770 -3.582 4.841 1.00 98.50 216 LEU A CA 1
ATOM 1590 C C . LEU A 1 216 ? -6.854 -2.555 4.184 1.00 98.50 216 LEU A C 1
ATOM 1592 O O . LEU A 1 216 ? -7.229 -1.391 4.095 1.00 98.50 216 LEU A O 1
ATOM 1596 N N . ILE A 1 217 ? -5.671 -2.964 3.753 1.00 98.56 217 ILE A N 1
ATOM 1597 C CA . ILE A 1 217 ? -4.666 -2.122 3.103 1.00 98.56 217 ILE A CA 1
ATOM 1598 C C . ILE A 1 217 ? -4.528 -2.594 1.659 1.00 98.56 217 ILE A C 1
ATOM 1600 O O . ILE A 1 217 ? -4.545 -3.796 1.406 1.00 98.56 217 ILE A O 1
ATOM 1604 N N . HIS A 1 218 ? -4.385 -1.649 0.738 1.00 98.19 218 HIS A N 1
ATOM 1605 C CA . HIS A 1 218 ? -4.131 -1.919 -0.670 1.00 98.19 218 HIS A CA 1
ATOM 1606 C C . HIS A 1 218 ? -3.006 -1.024 -1.176 1.00 98.19 218 HIS A C 1
ATOM 1608 O O . HIS A 1 218 ? -3.007 0.186 -0.914 1.00 98.19 218 HIS A O 1
ATOM 1614 N N . VAL A 1 219 ? -2.073 -1.627 -1.902 1.00 97.31 219 VAL A N 1
ATOM 1615 C CA . VAL A 1 219 ? -1.007 -0.945 -2.625 1.00 97.31 219 VAL A CA 1
ATOM 1616 C C . VAL A 1 219 ? -1.081 -1.366 -4.086 1.00 97.31 219 VAL A C 1
ATOM 16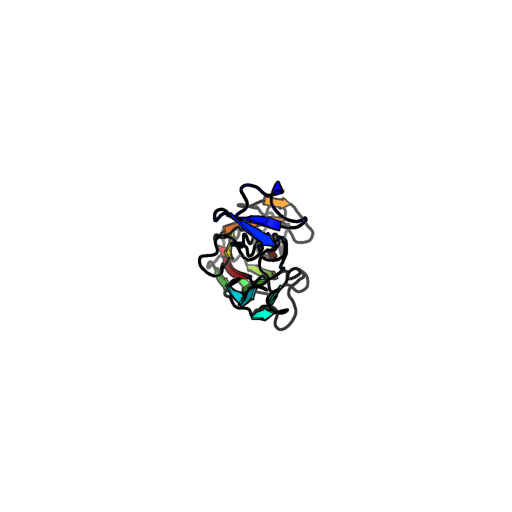18 O O . VAL A 1 219 ? -1.063 -2.550 -4.391 1.00 97.31 219 VAL A O 1
ATOM 1621 N N . GLU A 1 220 ? -1.142 -0.396 -4.989 1.00 95.00 220 GLU A N 1
ATOM 1622 C CA . GLU A 1 220 ? -1.019 -0.635 -6.431 1.00 95.00 220 GLU A CA 1
ATOM 1623 C C . GLU A 1 220 ? -0.095 0.411 -7.056 1.00 95.00 220 GLU A C 1
ATOM 1625 O O . GLU A 1 220 ? 0.086 1.509 -6.514 1.00 95.00 220 GLU A O 1
ATOM 1630 N N . LYS A 1 221 ? 0.458 0.096 -8.226 1.00 91.00 221 LYS A N 1
ATOM 1631 C CA . LYS A 1 221 ? 1.226 1.039 -9.042 1.00 91.00 221 LYS A CA 1
ATOM 1632 C C . LYS A 1 221 ? 0.320 1.673 -10.102 1.00 91.00 221 LYS A C 1
ATOM 1634 O O . LYS A 1 221 ? -0.299 0.976 -10.902 1.00 91.00 221 LYS A O 1
ATOM 1639 N N . THR A 1 222 ? 0.229 3.003 -10.123 1.00 89.38 222 THR A N 1
ATOM 1640 C CA . THR A 1 222 ? -0.709 3.737 -10.992 1.00 89.38 222 THR A CA 1
ATOM 1641 C C . THR A 1 222 ? -0.094 4.233 -12.293 1.00 89.38 222 THR A C 1
ATOM 1643 O O . THR A 1 222 ? -0.811 4.372 -13.284 1.00 89.38 222 THR A O 1
ATOM 1646 N N . GLU A 1 223 ? 1.213 4.491 -12.310 1.00 78.69 223 GLU A N 1
ATOM 1647 C CA . GLU A 1 223 ? 1.963 4.858 -13.516 1.00 78.69 223 GLU A CA 1
ATOM 1648 C C . GLU A 1 223 ? 3.078 3.841 -13.764 1.00 78.69 223 GLU A C 1
ATOM 1650 O O . GLU A 1 223 ? 3.745 3.413 -12.830 1.00 78.69 223 GLU A O 1
ATOM 1655 N N . ARG A 1 224 ? 3.231 3.400 -15.019 1.00 62.22 224 ARG A N 1
ATOM 1656 C CA . ARG A 1 224 ? 3.937 2.163 -15.393 1.00 62.22 224 ARG A CA 1
ATOM 1657 C C . ARG A 1 224 ? 5.222 2.435 -16.180 1.00 62.22 224 ARG A C 1
ATOM 1659 O O . ARG A 1 224 ? 5.292 2.118 -17.367 1.00 62.22 224 ARG A O 1
ATOM 1666 N N . TYR A 1 225 ? 6.230 2.998 -15.532 1.00 60.38 225 TYR A N 1
ATOM 1667 C CA . TYR A 1 225 ? 7.607 2.920 -16.028 1.00 60.38 225 TYR A CA 1
ATOM 1668 C C . TYR A 1 225 ? 8.379 2.000 -15.087 1.00 60.38 225 TYR A C 1
ATOM 1670 O O . TYR A 1 225 ? 8.144 2.057 -13.889 1.00 60.38 225 TYR A O 1
ATOM 1678 N N . GLY A 1 226 ? 9.152 1.055 -15.630 1.00 57.53 226 GLY A N 1
ATOM 1679 C CA . GLY A 1 226 ? 9.844 0.038 -14.832 1.00 57.53 226 GLY A CA 1
ATOM 1680 C C . GLY A 1 226 ? 8.905 -1.031 -14.251 1.00 57.53 226 GLY A C 1
ATOM 1681 O O . GLY A 1 226 ? 7.930 -0.748 -13.560 1.00 57.53 226 GLY A O 1
ATOM 1682 N N . ARG A 1 227 ? 9.170 -2.310 -14.527 1.00 63.81 227 ARG A N 1
ATOM 1683 C CA . ARG A 1 227 ? 8.431 -3.428 -13.910 1.00 63.81 227 ARG A CA 1
ATOM 1684 C C . ARG A 1 227 ? 9.286 -4.106 -12.861 1.00 63.81 227 ARG A C 1
ATOM 1686 O O . ARG A 1 227 ? 9.652 -5.251 -13.056 1.00 63.81 227 ARG A O 1
ATOM 1693 N N . CYS A 1 228 ? 9.719 -3.385 -11.831 1.00 74.50 228 CYS A N 1
ATOM 1694 C CA . CYS A 1 228 ? 10.325 -3.999 -10.651 1.00 74.50 228 CYS A CA 1
ATOM 1695 C C . CYS A 1 228 ? 10.531 -3.013 -9.526 1.00 74.50 228 CYS A C 1
ATOM 1697 O O . CYS A 1 228 ? 11.668 -2.717 -9.138 1.00 74.50 228 CYS A O 1
ATOM 1699 N N . ASP A 1 229 ? 9.430 -2.556 -8.958 1.00 81.69 229 ASP A N 1
ATOM 1700 C CA . ASP A 1 229 ? 9.559 -1.634 -7.862 1.00 81.69 229 ASP A CA 1
ATOM 1701 C C . ASP A 1 229 ? 9.406 -2.367 -6.552 1.00 81.69 229 ASP A C 1
ATOM 1703 O O . ASP A 1 229 ? 8.482 -3.156 -6.348 1.00 81.69 229 ASP A O 1
ATOM 1707 N N . SER A 1 230 ? 10.334 -2.075 -5.654 1.00 87.75 230 SER A N 1
ATOM 1708 C CA . SER A 1 230 ? 10.210 -2.500 -4.276 1.00 87.75 230 SER A CA 1
ATOM 1709 C C . SER A 1 230 ? 9.784 -1.332 -3.415 1.00 87.75 230 SER A C 1
ATOM 1711 O O . SER A 1 230 ? 10.128 -0.181 -3.683 1.00 87.75 230 SER A O 1
ATOM 1713 N N . TYR A 1 231 ? 9.069 -1.632 -2.348 1.00 93.00 231 TYR A N 1
ATOM 1714 C CA . TYR A 1 231 ? 8.674 -0.643 -1.367 1.00 93.00 231 TYR A CA 1
ATOM 1715 C C . TYR A 1 231 ? 8.750 -1.240 0.038 1.00 93.00 231 TYR A C 1
ATOM 1717 O O . TYR A 1 231 ? 8.938 -2.445 0.238 1.00 93.00 231 TYR A O 1
ATOM 1725 N N . SER A 1 232 ? 8.642 -0.366 1.031 1.00 95.88 232 SER A N 1
ATOM 1726 C CA . SER A 1 232 ? 8.415 -0.763 2.415 1.00 95.88 232 SER A CA 1
ATOM 1727 C C . SER A 1 232 ? 7.134 -0.149 2.932 1.00 95.88 232 SER A C 1
ATOM 1729 O O . SER A 1 232 ? 6.819 1.009 2.650 1.00 95.88 232 SER A O 1
ATOM 1731 N N . LEU A 1 233 ? 6.424 -0.931 3.734 1.00 98.06 233 LEU A N 1
ATOM 1732 C CA . LEU A 1 233 ? 5.215 -0.526 4.425 1.00 98.06 233 LEU A CA 1
ATOM 1733 C C . LEU A 1 233 ? 5.500 -0.478 5.924 1.00 98.06 233 LEU A C 1
ATOM 1735 O O . LEU A 1 233 ? 6.124 -1.380 6.482 1.00 98.06 233 LEU A O 1
ATOM 1739 N N . SER A 1 234 ? 5.014 0.550 6.609 1.00 98.44 234 SER A N 1
ATOM 1740 C CA . SER A 1 234 ? 5.013 0.574 8.070 1.00 98.44 234 SER A CA 1
ATOM 1741 C C . SER A 1 234 ? 3.645 0.952 8.601 1.00 98.44 234 SER A C 1
ATOM 1743 O O . SER A 1 234 ? 2.963 1.800 8.030 1.00 98.44 234 SER A O 1
ATOM 1745 N N . LEU A 1 235 ? 3.253 0.307 9.693 1.00 98.62 235 LEU A N 1
ATOM 1746 C CA . LEU A 1 235 ? 1.966 0.485 10.343 1.00 98.62 235 LEU A CA 1
ATOM 1747 C C . LEU A 1 235 ? 2.188 0.763 11.824 1.00 98.62 235 LEU A 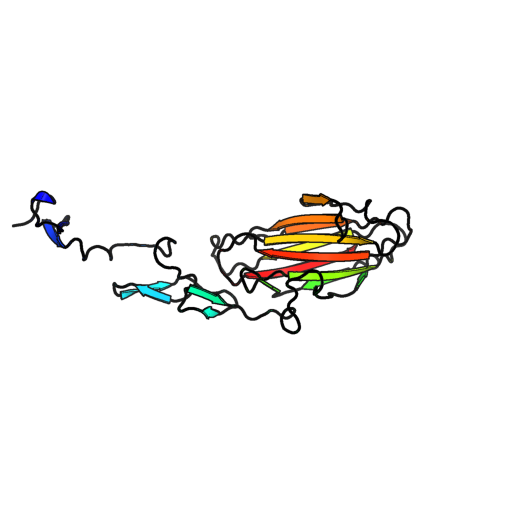C 1
ATOM 1749 O O . LEU A 1 235 ? 2.889 0.012 12.505 1.00 98.62 235 LEU A O 1
ATOM 1753 N N . SER A 1 236 ? 1.543 1.804 12.339 1.00 98.38 236 SER A N 1
ATOM 1754 C CA . SER A 1 236 ? 1.427 2.059 13.769 1.00 98.38 236 SER A CA 1
ATOM 1755 C C . SER A 1 236 ? -0.034 2.192 14.174 1.00 98.38 236 SER A C 1
ATOM 1757 O O . SER A 1 236 ? -0.804 2.886 13.514 1.00 98.38 236 SER A O 1
ATOM 1759 N N . VAL A 1 237 ? -0.389 1.555 15.291 1.00 97.94 237 VAL A N 1
ATOM 1760 C CA . VAL A 1 237 ? -1.698 1.690 15.939 1.00 97.94 237 VAL A CA 1
ATOM 1761 C C . VAL A 1 237 ? -1.493 2.293 17.325 1.00 97.94 237 VAL A C 1
ATOM 1763 O O . VAL A 1 237 ? -0.657 1.805 18.096 1.00 97.94 237 VAL A O 1
ATOM 1766 N N . LYS A 1 238 ? -2.201 3.389 17.616 1.00 95.06 238 LYS A N 1
ATOM 1767 C CA . LYS A 1 238 ? -1.969 4.242 18.791 1.00 95.06 238 LYS A CA 1
ATOM 1768 C C . LYS A 1 238 ? -3.229 4.743 19.472 1.00 95.06 238 LYS A C 1
ATOM 1770 O O . LYS A 1 238 ? -4.204 5.063 18.753 1.00 95.06 238 LYS A O 1
#

Secondary structure (DSSP, 8-state):
---SSGGGS-TTEEE-TTS-EEEGGG-TTS------TTS----SSEEE-TTS-EEE----TTSEEEGGGTEEE----TTTTTS---SGGG-EEEEEEEBTTBEEEEEEEEEE-STT-EEEEEEEEE---SSS--EEEEEEEEE--TT-TT---EEEEEEEEEESSS-GGG-EE-SSEEEEEETTEEEEEEEEESS-EEEEEE---SS-S---EEEEEEEEE-S-S-S-EEEEEEEEE-

Radius of gyration: 26.46 Å; chains: 1; bounding box: 56×43×85 Å

pLDDT: mean 85.37, std 13.93, range [47.34, 98.62]

Foldseek 3Di:
DFAPFQVSDDVQWTHDPVRHTDGVVPPPPPDPPDVPDDPDLQQAAWDQPPVRDIDGNHALAQFHQPPVRNATAHPADPLVPPPACLDQVSAAEPEEAEVVVKDKDKFFFHKQRAQSGKHKHKYWYWYPDQDFWKKKKKKKAWDDPPPCLPLQWKKKKKKFWFFPAAAQQPKDFPDADFPHQDPRHTMHMDMDTNGMDITIITQDRDPDSISITMMMIMMHTDDDRRNIITMMMMMIID